Protein AF-K3X7Z3-F1 (afdb_monomer_lite)

Foldseek 3Di:
DDDDDDDDDDDPPDDDPVVLVVVVVVVVVVVVVVLVVLVVVLVDQPEADFFFDFCLCPPPDFKAQAPVSVVVSVVSSCVSHLFQKDWDDFDFLVNVLVVVVVVCVVDVPPPPDPDDRDDNVNGTFKIKIKGPLLVVVLVVVCVVCVVPDPDPVNVVSVQAIKMKMWGWDADPSGRNGIMIGIDIGHGHNDTRDPVSSVVCCVVVPDPPPPVLVVVVVVCVVVVDDPVRSVVVVVVVVVVD

Organism: Globisporangium ultimum (strain ATCC 200006 / CBS 805.95 / DAOM BR144) (NCBI:txid431595)

Secondary structure (DSSP, 8-state):
----------------HHHHHHHHHHHHHHHHHHHHHHHHHTTS---PBPTT-TTTTTT--SEES-HHHHHHHHHHHHHHTT--EEEEEEEEHHHHHHHHHHHHHH---TT---PPPPPGGG-EEEEEEEEHHHHHHHHHHHHHHTTT--STHHHHTTTTS-EEEEEEEE-SS-TT-EEEEEEEE---SS-BSHHHHHHHHHHH-----HHHHHHHHHHHHTT--HHHHHHHHHHHHTT-

Radius of gyration: 26.93 Å; chains: 1; bounding box: 103×45×64 Å

Structure (mmCIF, N/CA/C/O backbone):
data_AF-K3X7Z3-F1
#
_entry.id   AF-K3X7Z3-F1
#
loop_
_atom_site.group_PDB
_atom_site.id
_atom_site.type_symbol
_atom_site.label_atom_id
_atom_site.label_alt_id
_atom_site.label_comp_id
_atom_site.label_asym_id
_atom_site.label_entity_id
_atom_site.label_seq_id
_atom_site.pdbx_PDB_ins_code
_atom_site.Cartn_x
_atom_site.Cartn_y
_atom_site.Cartn_z
_atom_site.occupancy
_atom_site.B_iso_or_equiv
_atom_site.auth_seq_id
_atom_site.auth_comp_id
_atom_site.auth_asym_id
_atom_site.auth_atom_id
_atom_site.pdbx_PDB_model_num
ATOM 1 N N . MET A 1 1 ? -64.118 23.161 34.393 1.00 40.62 1 MET A N 1
ATOM 2 C CA . MET A 1 1 ? -63.868 21.838 33.786 1.00 40.62 1 MET A CA 1
ATOM 3 C C . MET A 1 1 ? -62.369 21.683 33.605 1.00 40.62 1 MET A C 1
ATOM 5 O O . MET A 1 1 ? -61.790 22.397 32.801 1.00 40.62 1 MET A O 1
ATOM 9 N N . ALA A 1 2 ? -61.743 20.846 34.430 1.00 40.59 2 ALA A N 1
ATOM 10 C CA . ALA A 1 2 ? -60.327 20.507 34.349 1.00 40.59 2 ALA A CA 1
ATOM 11 C C . ALA A 1 2 ? -60.199 19.168 33.614 1.00 40.59 2 ALA A C 1
ATOM 13 O O . ALA A 1 2 ? -60.864 18.208 34.001 1.00 40.59 2 ALA A O 1
ATOM 14 N N . VAL A 1 3 ? -59.365 19.104 32.576 1.00 42.03 3 VAL A N 1
ATOM 15 C CA . VAL A 1 3 ? -59.011 17.847 31.906 1.00 42.03 3 VAL A CA 1
ATOM 16 C C . VAL A 1 3 ? -57.540 17.566 32.177 1.00 42.03 3 VAL A C 1
ATOM 18 O O . VAL A 1 3 ? -56.658 18.361 31.860 1.00 42.03 3 VAL A O 1
ATOM 21 N N . GLN A 1 4 ? -57.313 16.435 32.835 1.00 40.31 4 GLN A N 1
ATOM 22 C CA . GLN A 1 4 ? -56.020 15.840 33.128 1.00 40.31 4 GLN A CA 1
ATOM 23 C C . GLN A 1 4 ? -55.544 14.949 31.966 1.00 40.31 4 GLN A C 1
ATOM 25 O O . GLN A 1 4 ? -56.342 14.210 31.404 1.00 40.31 4 GLN A O 1
ATOM 30 N N . ARG A 1 5 ? -54.210 14.945 31.781 1.00 41.88 5 ARG A N 1
ATOM 31 C CA . ARG A 1 5 ? -53.314 13.798 31.491 1.00 41.88 5 ARG A CA 1
ATOM 32 C C . ARG A 1 5 ? -53.409 13.077 30.130 1.00 41.88 5 ARG A C 1
ATOM 34 O O . ARG A 1 5 ? -54.406 12.449 29.818 1.00 41.88 5 ARG A O 1
ATOM 41 N N . ASN A 1 6 ? -52.272 12.946 29.434 1.00 38.12 6 ASN A N 1
ATOM 42 C CA . ASN A 1 6 ? -51.334 11.827 29.650 1.00 38.12 6 ASN A CA 1
ATOM 43 C C . ASN A 1 6 ? -50.064 11.973 28.792 1.00 38.12 6 ASN A C 1
ATOM 45 O O . ASN A 1 6 ? -50.140 12.172 27.584 1.00 38.12 6 ASN A O 1
ATOM 49 N N . GLY A 1 7 ? -48.901 11.844 29.435 1.00 38.62 7 GLY A N 1
ATOM 50 C CA . GLY A 1 7 ? -47.615 11.655 28.772 1.00 38.62 7 GLY A CA 1
ATOM 51 C C . GLY A 1 7 ? -47.401 10.180 28.435 1.00 38.62 7 GLY A C 1
ATOM 52 O O . GLY A 1 7 ? -47.601 9.319 29.289 1.00 38.62 7 GLY A O 1
ATOM 53 N N . GLY A 1 8 ? -46.998 9.903 27.197 1.00 31.62 8 GLY A N 1
ATOM 54 C CA . GLY A 1 8 ? -46.488 8.605 26.767 1.00 31.62 8 GLY A CA 1
ATOM 55 C C . GLY A 1 8 ? -44.964 8.641 26.742 1.00 31.62 8 GLY A C 1
ATOM 56 O O . GLY A 1 8 ? -44.376 9.297 25.889 1.00 31.62 8 GLY A O 1
ATOM 57 N N . SER A 1 9 ? -44.330 7.967 27.698 1.00 37.53 9 SER A N 1
ATOM 58 C CA . SER A 1 9 ? -42.905 7.651 27.663 1.00 37.53 9 SER A CA 1
ATOM 59 C C . SER A 1 9 ? -42.700 6.395 26.812 1.00 37.53 9 SER A C 1
ATOM 61 O O . SER A 1 9 ? -43.076 5.299 27.232 1.00 37.53 9 SER A O 1
ATOM 63 N N . GLU A 1 10 ? -42.108 6.539 25.630 1.00 40.00 10 GLU A N 1
ATOM 64 C CA . GLU A 1 10 ? -41.640 5.401 24.839 1.00 40.00 10 GLU A CA 1
ATOM 65 C C . GLU A 1 10 ? -40.412 4.779 25.515 1.00 40.00 10 GLU A C 1
ATOM 67 O O . GLU A 1 10 ? -39.369 5.411 25.695 1.00 40.00 10 GLU A O 1
ATOM 72 N N . GLY A 1 11 ? -40.564 3.528 25.948 1.00 35.53 11 GLY A N 1
ATOM 73 C CA . GLY A 1 11 ? -39.502 2.743 26.556 1.00 35.53 11 GLY A CA 1
ATOM 74 C C . GLY A 1 11 ? -38.481 2.302 25.512 1.00 35.53 11 GLY A C 1
ATOM 75 O O . GLY A 1 11 ? -38.745 1.405 24.713 1.00 35.53 11 GLY A O 1
ATOM 76 N N . HIS A 1 12 ? -37.280 2.874 25.560 1.00 39.50 12 HIS A N 1
ATOM 77 C CA . HIS A 1 12 ? -36.111 2.272 24.928 1.00 39.50 12 HIS A CA 1
ATOM 78 C C . HIS A 1 12 ? -35.767 0.960 25.647 1.00 39.50 12 HIS A C 1
ATOM 80 O O . HIS A 1 12 ? -35.204 0.957 26.742 1.00 39.50 12 HIS A O 1
ATOM 86 N N . ALA A 1 13 ? -36.118 -0.168 25.023 1.00 44.12 13 ALA A N 1
ATOM 87 C CA . ALA A 1 13 ? -35.731 -1.499 25.471 1.00 44.12 13 ALA A CA 1
ATOM 88 C C . ALA A 1 13 ? -34.200 -1.636 25.436 1.00 44.12 13 ALA A C 1
ATOM 90 O O . ALA A 1 13 ? -33.575 -1.779 24.382 1.00 44.12 13 ALA A O 1
ATOM 91 N N . ASN A 1 14 ? -33.587 -1.558 26.613 1.00 46.09 14 ASN A N 1
ATOM 92 C CA . ASN A 1 14 ? -32.151 -1.683 26.795 1.00 46.09 14 ASN A CA 1
ATOM 93 C C . ASN A 1 14 ? -31.786 -3.176 26.699 1.00 46.09 14 ASN A C 1
ATOM 95 O O . ASN A 1 14 ? -32.009 -3.932 27.644 1.00 46.09 14 ASN A O 1
ATOM 99 N N . LYS A 1 15 ? -31.283 -3.623 25.537 1.00 48.91 15 LYS A N 1
ATOM 100 C CA . LYS A 1 15 ? -30.830 -5.014 25.332 1.00 48.91 15 LYS A CA 1
ATOM 101 C C . LYS A 1 15 ? -29.839 -5.427 26.423 1.00 48.91 15 LYS A C 1
ATOM 103 O O . LYS A 1 15 ? -28.932 -4.655 26.758 1.00 48.91 15 LYS A O 1
ATOM 108 N N . SER A 1 16 ? -30.005 -6.644 26.941 1.00 53.12 16 SER A N 1
ATOM 109 C CA . SER A 1 16 ? -29.200 -7.158 28.046 1.00 53.12 16 SER A CA 1
ATOM 110 C C . SER A 1 16 ? -27.715 -7.259 27.663 1.00 53.12 16 SER A C 1
ATOM 112 O O . SER A 1 16 ? -27.349 -7.458 26.504 1.00 53.12 16 SER A O 1
ATOM 114 N N . SER A 1 17 ? -26.837 -7.116 28.658 1.00 51.91 17 SER A N 1
ATOM 115 C CA . SER A 1 17 ? -25.378 -7.262 28.510 1.00 51.91 17 SER A CA 1
ATOM 116 C C . SER A 1 17 ? -24.970 -8.624 27.919 1.00 51.91 17 SER A C 1
ATOM 118 O O . SER A 1 17 ? -23.979 -8.719 27.195 1.00 51.91 17 SER A O 1
ATOM 120 N N . ALA A 1 18 ? -25.763 -9.670 28.176 1.00 50.50 18 ALA A N 1
ATOM 121 C CA . ALA A 1 18 ? -25.531 -11.014 27.659 1.00 50.50 18 ALA A CA 1
ATOM 122 C C . ALA A 1 18 ? -25.831 -11.122 26.154 1.00 50.50 18 ALA A C 1
ATOM 124 O O . ALA A 1 18 ? -25.044 -11.727 25.427 1.00 50.50 18 ALA A O 1
ATOM 125 N N . ASP A 1 19 ? -26.899 -10.473 25.677 1.00 49.69 19 ASP A N 1
ATOM 126 C CA . ASP A 1 19 ? -27.269 -10.474 24.254 1.00 49.69 19 ASP A CA 1
ATOM 127 C C . ASP A 1 19 ? -26.241 -9.707 23.413 1.00 49.69 19 ASP A C 1
ATOM 129 O O . ASP A 1 19 ? -25.797 -10.189 22.377 1.00 49.69 19 ASP A O 1
ATOM 133 N N . LYS A 1 20 ? -25.741 -8.569 23.919 1.00 50.50 20 LYS A N 1
ATOM 134 C CA . LYS A 1 20 ? -24.674 -7.804 23.245 1.00 50.50 20 LYS A CA 1
ATOM 135 C C . LYS A 1 20 ? -23.357 -8.581 23.133 1.00 50.50 20 LYS A C 1
ATOM 13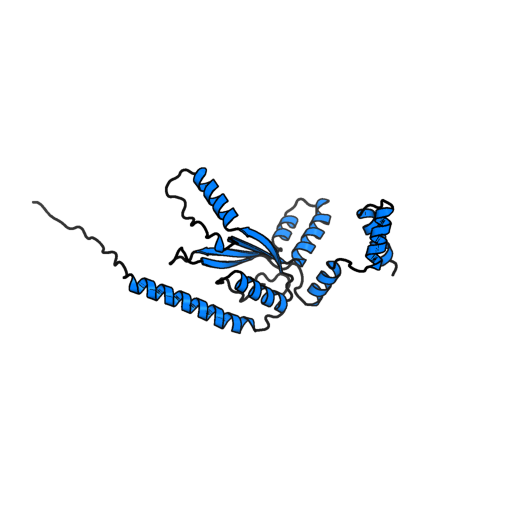7 O O . LYS A 1 20 ? -22.648 -8.436 22.141 1.00 50.50 20 LYS A O 1
ATOM 142 N N . LYS A 1 21 ? -23.014 -9.396 24.139 1.00 50.78 21 LYS A N 1
ATOM 143 C CA . LYS A 1 21 ? -21.811 -10.247 24.106 1.00 50.78 21 LYS A CA 1
ATOM 144 C C . LYS A 1 21 ? -21.951 -11.418 23.135 1.00 50.78 21 LYS A C 1
ATOM 146 O O . LYS A 1 21 ? -20.957 -11.789 22.518 1.00 50.78 21 LYS A O 1
ATOM 151 N N . ARG A 1 22 ? -23.157 -11.976 22.991 1.00 52.06 22 ARG A N 1
ATOM 152 C CA . ARG A 1 22 ? -23.463 -13.017 22.000 1.00 52.06 22 ARG A CA 1
ATOM 153 C C . ARG A 1 22 ? -23.371 -12.475 20.576 1.00 52.06 22 ARG A C 1
ATOM 155 O O . ARG A 1 22 ? -22.591 -13.017 19.802 1.00 52.06 22 ARG A O 1
ATOM 162 N N . ASP A 1 23 ? -24.027 -11.349 20.300 1.00 50.09 23 ASP A N 1
ATOM 163 C CA . ASP A 1 23 ? -24.026 -10.707 18.976 1.00 50.09 23 ASP A CA 1
ATOM 164 C C . ASP A 1 23 ? -22.602 -10.332 18.511 1.00 50.09 23 ASP A C 1
ATOM 166 O O . ASP A 1 23 ? -22.265 -10.480 17.340 1.00 50.09 23 ASP A O 1
ATOM 170 N N . ALA A 1 24 ? -21.741 -9.865 19.428 1.00 49.88 24 ALA A N 1
ATOM 171 C CA . ALA A 1 24 ? -20.354 -9.488 19.127 1.00 49.88 24 ALA A CA 1
ATOM 172 C C . ALA A 1 24 ? -19.401 -10.690 18.962 1.00 49.88 24 ALA A C 1
ATOM 174 O O . ALA A 1 24 ? -18.391 -10.602 18.260 1.00 49.88 24 ALA A O 1
ATOM 175 N N . ALA A 1 25 ? -19.679 -11.804 19.644 1.00 52.00 25 ALA A N 1
ATOM 176 C CA . ALA A 1 25 ? -18.925 -13.044 19.474 1.00 52.00 25 ALA A CA 1
ATOM 177 C C . ALA A 1 25 ? -19.298 -13.738 18.155 1.00 52.00 25 ALA A C 1
ATOM 179 O O . ALA A 1 25 ? -18.429 -14.299 17.490 1.00 52.00 25 ALA A O 1
ATOM 180 N N . GLU A 1 26 ? -20.568 -13.648 17.763 1.00 54.81 26 GLU A N 1
ATOM 181 C CA . GLU A 1 26 ? -21.095 -14.199 16.517 1.00 54.81 26 GLU A CA 1
ATOM 182 C C . GLU A 1 26 ? -20.548 -13.448 15.294 1.00 54.81 26 GLU A C 1
ATOM 184 O O . GLU A 1 26 ? -20.044 -14.091 14.380 1.00 54.81 26 GLU A O 1
ATOM 189 N N . THR A 1 27 ? -20.470 -12.110 15.317 1.00 57.91 27 THR A N 1
ATOM 190 C CA . THR A 1 27 ? -19.827 -11.331 14.234 1.00 57.91 27 THR A CA 1
ATOM 191 C C . THR A 1 27 ? -18.324 -11.569 14.109 1.00 57.91 27 THR A C 1
ATOM 193 O O . THR A 1 27 ? -17.808 -11.620 12.993 1.00 57.91 27 THR A O 1
ATOM 196 N N . ALA A 1 28 ? -17.605 -11.743 15.220 1.00 53.06 28 ALA A N 1
ATOM 197 C CA . ALA A 1 28 ? -16.176 -12.060 15.179 1.00 53.06 28 ALA A CA 1
ATOM 198 C C . ALA A 1 28 ? -15.914 -13.482 14.648 1.00 53.06 28 ALA A C 1
ATOM 200 O O . ALA A 1 28 ? -14.955 -13.702 13.905 1.00 53.06 28 ALA A O 1
ATOM 201 N N . ALA A 1 29 ? -16.773 -14.445 15.000 1.00 56.28 29 ALA A N 1
ATOM 202 C CA . ALA A 1 29 ? -16.716 -15.807 14.475 1.00 56.28 29 ALA A CA 1
ATOM 203 C C . ALA A 1 29 ? -17.087 -15.858 12.984 1.00 56.28 29 ALA A C 1
ATOM 205 O O . ALA A 1 29 ? -16.400 -16.532 12.219 1.00 56.28 29 ALA A O 1
ATOM 206 N N . GLU A 1 30 ? -18.100 -15.096 12.563 1.00 59.06 30 GLU A N 1
ATOM 207 C CA . GLU A 1 30 ? -18.472 -14.895 11.158 1.00 59.06 30 GLU A CA 1
ATOM 208 C C . GLU A 1 30 ? -17.279 -14.347 10.366 1.00 59.06 30 GLU A C 1
ATOM 210 O O . GLU A 1 30 ? -16.912 -14.896 9.337 1.00 59.06 30 GLU A O 1
ATOM 215 N N . GLN A 1 31 ? -16.594 -13.321 10.878 1.00 57.16 31 GLN A N 1
ATOM 216 C CA . GLN A 1 31 ? -15.450 -12.703 10.201 1.00 57.16 31 GLN A CA 1
ATOM 217 C C . GLN A 1 31 ? -14.215 -13.599 10.160 1.00 57.16 31 GLN A C 1
ATOM 219 O O . GLN A 1 31 ? -13.514 -13.616 9.150 1.00 57.16 31 GLN A O 1
ATOM 224 N N . LYS A 1 32 ? -13.959 -14.382 11.214 1.00 55.38 32 LYS A N 1
ATOM 225 C CA . LYS A 1 32 ? -12.910 -15.406 11.189 1.00 55.38 32 LYS A CA 1
ATOM 226 C C . LYS A 1 32 ? -13.226 -16.481 10.147 1.00 55.38 32 LYS A C 1
ATOM 228 O O . LYS A 1 32 ? -12.349 -16.847 9.374 1.00 55.38 32 LYS A O 1
ATOM 233 N N . ARG A 1 33 ? -14.481 -16.929 10.079 1.00 64.06 33 ARG A N 1
ATOM 234 C CA . ARG A 1 33 ? -14.944 -17.922 9.105 1.00 64.06 33 ARG A CA 1
ATOM 235 C C . ARG A 1 33 ? -14.900 -17.389 7.672 1.00 64.06 33 ARG A C 1
ATOM 237 O O . ARG A 1 33 ? -14.484 -18.115 6.778 1.00 64.06 33 ARG A O 1
ATOM 244 N N . VAL A 1 34 ? -15.258 -16.120 7.465 1.00 57.66 34 VAL A N 1
ATOM 245 C CA . VAL A 1 34 ? -15.090 -15.413 6.187 1.00 57.66 34 VAL A CA 1
ATOM 246 C C . VAL A 1 34 ? -13.609 -15.320 5.837 1.00 57.66 34 VAL A C 1
ATOM 248 O O . VAL A 1 34 ? -13.262 -15.611 4.705 1.00 57.66 34 VAL A O 1
ATOM 251 N N . SER A 1 35 ? -12.730 -15.005 6.795 1.00 52.41 35 SER A N 1
ATOM 252 C CA . SER A 1 35 ? -11.278 -14.962 6.578 1.00 52.41 35 SER A CA 1
ATOM 253 C C . SER A 1 35 ? -10.667 -16.337 6.270 1.00 52.41 35 SER A C 1
ATOM 255 O O . SER A 1 35 ? -9.690 -16.395 5.530 1.00 52.41 35 SER A O 1
ATOM 257 N N . GLU A 1 36 ? -11.197 -17.430 6.825 1.00 57.06 36 GLU A N 1
ATOM 258 C CA . GLU A 1 36 ? -10.736 -18.803 6.554 1.00 57.06 36 GLU A CA 1
ATOM 259 C C . GLU A 1 36 ? -11.224 -19.310 5.189 1.00 57.06 36 GLU A C 1
ATOM 261 O O . GLU A 1 36 ? -10.402 -19.746 4.386 1.00 57.06 36 GLU A O 1
ATOM 266 N N . LEU A 1 37 ? -12.518 -19.156 4.874 1.00 59.06 37 LEU A N 1
ATOM 267 C CA . LEU A 1 37 ? -13.063 -19.417 3.529 1.00 59.06 37 LEU A CA 1
ATOM 268 C C . LEU A 1 37 ? -12.367 -18.556 2.461 1.00 59.06 37 LEU A C 1
ATOM 270 O O . LEU A 1 37 ? -12.189 -18.975 1.321 1.00 59.06 37 LEU A O 1
ATOM 274 N N . TYR A 1 38 ? -11.919 -17.365 2.851 1.00 57.22 38 TYR A N 1
ATOM 275 C CA . TYR A 1 38 ? -11.181 -16.436 2.010 1.00 57.22 38 TYR A CA 1
ATOM 276 C C . TYR A 1 38 ? -9.757 -16.906 1.679 1.00 57.22 38 TYR A C 1
ATOM 278 O O . TYR A 1 38 ? -9.345 -16.793 0.529 1.00 57.22 38 TYR A O 1
ATOM 286 N N . MET A 1 39 ? -9.011 -17.478 2.632 1.00 56.31 39 MET A N 1
ATOM 287 C CA . MET A 1 39 ? -7.700 -18.078 2.328 1.00 56.31 39 MET A CA 1
ATOM 288 C C . MET A 1 39 ? -7.835 -19.261 1.357 1.00 56.31 39 MET A C 1
ATOM 290 O O . MET A 1 39 ? -6.940 -19.511 0.553 1.00 56.31 39 MET A O 1
ATOM 294 N N . GLU A 1 40 ? -8.970 -19.961 1.401 1.00 60.81 40 GLU A N 1
ATOM 295 C CA . GLU A 1 40 ? -9.294 -21.058 0.490 1.00 60.81 40 GLU A CA 1
ATOM 296 C C . GLU A 1 40 ? -9.652 -20.547 -0.921 1.00 60.81 40 GLU A C 1
ATOM 298 O O . GLU A 1 40 ? -9.193 -21.104 -1.916 1.00 60.81 40 GLU A O 1
ATOM 303 N N . GLU A 1 41 ? -10.387 -19.437 -1.041 1.00 54.41 41 GLU A N 1
ATOM 304 C CA . GLU A 1 41 ? -10.716 -18.812 -2.332 1.00 54.41 41 GLU A CA 1
ATOM 305 C C . GLU A 1 41 ? -9.525 -18.072 -2.973 1.00 54.41 41 GLU A C 1
ATOM 307 O O . GLU A 1 41 ? -9.400 -18.065 -4.196 1.00 54.41 41 GLU A O 1
ATOM 312 N N . MET A 1 42 ? -8.600 -17.544 -2.163 1.00 50.34 42 MET A N 1
ATOM 313 C CA . MET A 1 42 ? -7.326 -16.941 -2.596 1.00 50.34 42 MET A CA 1
ATOM 314 C C . MET A 1 42 ? -6.316 -17.938 -3.166 1.00 50.34 42 MET A C 1
ATOM 316 O O . MET A 1 42 ? -5.346 -17.524 -3.793 1.00 50.34 42 MET A O 1
ATOM 320 N N . SER A 1 43 ? -6.539 -19.242 -2.978 1.00 55.09 43 SER A N 1
ATOM 321 C CA . SER A 1 43 ? -5.741 -20.285 -3.634 1.00 55.09 43 SER A CA 1
ATOM 322 C C . SER A 1 43 ? -6.055 -20.438 -5.129 1.00 55.09 43 SER A C 1
ATOM 324 O O . SER A 1 43 ? -5.388 -21.204 -5.827 1.00 55.09 43 SER A O 1
ATOM 326 N N . ARG A 1 44 ? -7.078 -19.733 -5.632 1.00 60.16 44 ARG A N 1
ATOM 327 C CA . ARG A 1 44 ? -7.441 -19.735 -7.048 1.00 60.16 44 ARG A CA 1
ATOM 328 C C . ARG A 1 44 ? -6.518 -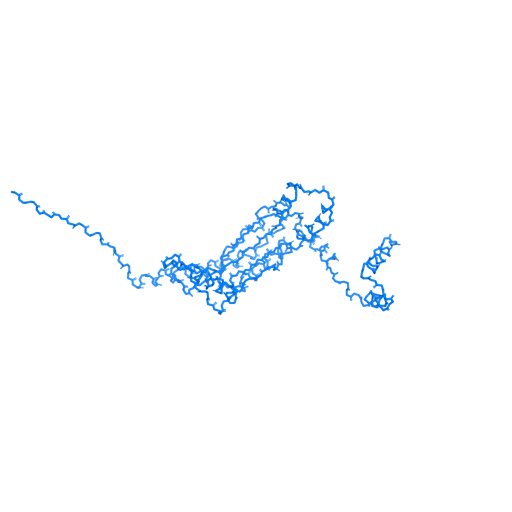18.818 -7.841 1.00 60.16 44 ARG A C 1
ATOM 330 O O . ARG A 1 44 ? -6.184 -17.723 -7.408 1.00 60.16 44 ARG A O 1
ATOM 337 N N . ASP A 1 45 ? -6.162 -19.271 -9.034 1.00 61.16 45 ASP A N 1
ATOM 338 C CA . ASP A 1 45 ? -5.475 -18.447 -10.019 1.00 61.16 45 ASP A CA 1
ATOM 339 C C . ASP A 1 45 ? -6.423 -17.341 -10.514 1.00 61.16 45 ASP A C 1
ATOM 341 O O . ASP A 1 45 ? -7.493 -17.624 -11.064 1.00 61.16 45 ASP A O 1
ATOM 345 N N . PHE A 1 46 ? -6.059 -16.083 -10.257 1.00 63.59 46 PHE A N 1
ATOM 346 C CA . PHE A 1 46 ? -6.837 -14.909 -10.658 1.00 63.59 46 PHE A CA 1
ATOM 347 C C . PHE A 1 46 ? -6.518 -14.451 -12.087 1.00 63.59 46 PHE A C 1
ATOM 349 O O . PHE A 1 46 ? -7.288 -13.670 -1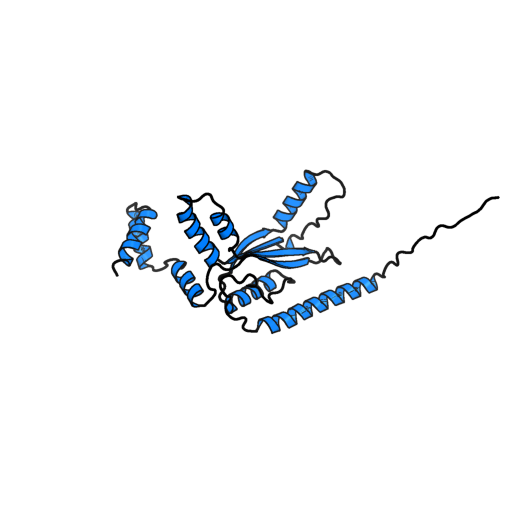2.650 1.00 63.59 46 PHE A O 1
ATOM 356 N N . GLY A 1 47 ? -5.434 -14.960 -12.681 1.00 62.50 47 GLY A N 1
ATOM 357 C CA . GLY A 1 47 ? -4.948 -14.541 -13.988 1.00 62.50 47 GLY A CA 1
ATOM 358 C C . GLY A 1 47 ? -4.410 -13.099 -14.024 1.00 62.50 47 GLY A C 1
ATOM 359 O O . GLY A 1 47 ? -4.520 -12.345 -13.053 1.00 62.50 47 GLY A O 1
ATOM 360 N N . PRO A 1 48 ? -3.798 -12.698 -15.150 1.00 71.81 48 PRO A N 1
ATOM 361 C CA . PRO A 1 48 ? -3.238 -11.361 -15.324 1.00 71.81 48 PRO A CA 1
ATOM 362 C C . PRO A 1 48 ? -4.329 -10.284 -15.357 1.00 71.81 48 PRO A C 1
ATOM 364 O O . PRO A 1 48 ? -5.435 -10.506 -15.852 1.00 71.81 48 PRO A O 1
ATOM 367 N N . VAL A 1 49 ? -3.995 -9.088 -14.866 1.00 76.00 49 VAL A N 1
ATOM 368 C CA . VAL A 1 49 ? -4.875 -7.915 -14.969 1.00 76.00 49 VAL A CA 1
ATOM 369 C C . VAL A 1 49 ? -4.643 -7.188 -16.294 1.00 76.00 49 VAL A C 1
ATOM 371 O O . VAL A 1 49 ? -3.511 -6.878 -16.672 1.00 76.00 49 VAL A O 1
ATOM 374 N N . GLU A 1 50 ? -5.736 -6.859 -16.978 1.00 74.19 50 GLU A N 1
ATOM 375 C CA . GLU A 1 50 ? -5.696 -6.116 -18.237 1.00 74.19 50 GLU A CA 1
ATOM 376 C C . GLU A 1 50 ? -5.359 -4.629 -18.031 1.00 74.19 50 GLU A C 1
ATOM 378 O O . GLU A 1 50 ? -5.672 -4.009 -17.009 1.00 74.19 50 GLU A O 1
ATOM 383 N N . GLU A 1 51 ? -4.721 -4.024 -19.034 1.00 70.31 51 GLU A N 1
ATOM 384 C CA . GLU A 1 51 ? -4.436 -2.587 -19.027 1.00 70.31 51 GLU A CA 1
ATOM 385 C C . GLU A 1 51 ? -5.744 -1.776 -19.027 1.00 70.31 51 GLU A C 1
ATOM 387 O O . GLU A 1 51 ? -6.670 -2.061 -19.785 1.00 70.31 51 GLU A O 1
ATOM 392 N N . GLY A 1 52 ? -5.821 -0.741 -18.185 1.00 67.44 52 GLY A N 1
ATOM 393 C CA . GLY A 1 52 ? -7.027 0.077 -18.048 1.00 67.44 52 GLY A CA 1
ATOM 394 C C . GLY A 1 52 ? -8.149 -0.555 -17.214 1.00 67.44 52 GLY A C 1
ATOM 395 O O . GLY A 1 52 ? -9.206 0.062 -17.091 1.00 67.44 52 GLY A O 1
ATOM 396 N N . ASP A 1 53 ? -7.944 -1.734 -16.614 1.00 74.69 53 ASP A N 1
ATOM 397 C CA . ASP A 1 53 ? -8.950 -2.349 -15.746 1.00 74.69 53 ASP A CA 1
ATOM 398 C C . ASP A 1 53 ? -9.089 -1.588 -14.412 1.00 74.69 53 ASP A C 1
ATOM 400 O O . ASP A 1 53 ? -8.212 -1.610 -13.543 1.00 74.69 53 ASP A O 1
ATOM 404 N N . GLU A 1 54 ? -10.227 -0.914 -14.237 1.00 69.75 54 GLU A N 1
ATOM 405 C CA . GLU A 1 54 ? -10.613 -0.249 -12.985 1.00 69.75 54 GLU A CA 1
ATOM 406 C C . GLU A 1 54 ? -10.949 -1.254 -11.865 1.00 69.75 54 GLU A C 1
ATOM 408 O O . GLU A 1 54 ? -10.976 -0.897 -10.685 1.00 69.75 54 GLU A O 1
ATOM 413 N N . SER A 1 55 ? -11.169 -2.525 -12.217 1.00 77.25 55 SER A N 1
ATOM 414 C CA . SER A 1 55 ? -11.432 -3.644 -11.308 1.00 77.25 55 SER A CA 1
ATOM 415 C C . SER A 1 55 ? -10.195 -4.517 -11.055 1.00 77.25 55 SER A C 1
ATOM 417 O O . SER A 1 55 ? -10.341 -5.685 -10.708 1.00 77.25 55 SER A O 1
ATOM 419 N N . PHE A 1 56 ? -8.982 -3.959 -11.118 1.00 82.62 56 PHE A N 1
ATOM 420 C CA . PHE A 1 56 ? -7.711 -4.682 -10.914 1.00 82.62 56 PHE A CA 1
ATOM 421 C C . PHE A 1 56 ? -7.542 -5.411 -9.560 1.00 82.62 56 PHE A C 1
ATOM 423 O O . PHE A 1 56 ? -6.578 -6.152 -9.382 1.00 82.62 56 PHE A O 1
ATOM 430 N N . MET A 1 57 ? -8.434 -5.159 -8.595 1.00 86.44 57 MET A N 1
ATOM 431 C CA . MET A 1 57 ? -8.515 -5.826 -7.283 1.00 86.44 57 MET A CA 1
ATOM 432 C C . MET A 1 57 ? -9.784 -6.683 -7.166 1.00 86.44 57 MET A C 1
ATOM 434 O O . MET A 1 57 ? -10.360 -6.818 -6.082 1.00 86.44 57 MET A O 1
ATOM 438 N N . ARG A 1 58 ? -10.313 -7.200 -8.281 1.00 80.31 58 ARG A N 1
ATOM 439 C CA . ARG A 1 58 ? -11.558 -7.973 -8.277 1.00 80.31 58 ARG A CA 1
ATOM 440 C C . ARG A 1 58 ? -11.439 -9.143 -7.304 1.00 80.31 58 ARG A C 1
ATOM 442 O O . ARG A 1 58 ? -10.470 -9.893 -7.345 1.00 80.31 58 ARG A O 1
ATOM 449 N N . ASN A 1 59 ? -12.453 -9.287 -6.453 1.00 81.31 59 ASN A N 1
ATOM 450 C CA . ASN A 1 59 ? -12.541 -10.310 -5.406 1.00 81.31 59 ASN A CA 1
ATOM 451 C C . ASN A 1 59 ? -11.473 -10.209 -4.298 1.00 81.31 59 ASN A C 1
ATOM 453 O O . ASN A 1 59 ? -11.432 -11.075 -3.428 1.00 81.31 59 ASN A O 1
ATOM 457 N N . PHE A 1 60 ? -10.657 -9.149 -4.268 1.00 86.69 60 PHE A N 1
ATOM 458 C CA . PHE A 1 60 ? -9.790 -8.878 -3.126 1.00 86.69 60 PHE A CA 1
ATOM 459 C C . PHE A 1 60 ? -10.625 -8.343 -1.946 1.00 86.69 60 PHE A C 1
ATOM 461 O O . PHE A 1 60 ? -11.513 -7.509 -2.156 1.00 86.69 60 PHE A O 1
ATOM 468 N N . PRO A 1 61 ? -10.382 -8.757 -0.692 1.00 86.19 61 PRO A N 1
ATOM 469 C CA . PRO A 1 61 ? -11.168 -8.298 0.436 1.00 86.19 61 PRO A CA 1
ATOM 470 C C . PRO A 1 61 ? -10.908 -6.858 0.779 1.00 86.19 61 PRO A C 1
ATOM 472 O O . PRO A 1 61 ? -9.821 -6.302 0.624 1.00 86.19 61 PRO A O 1
ATOM 475 N N . THR A 1 62 ? -11.921 -6.304 1.414 1.00 89.88 62 THR A N 1
ATOM 476 C CA . THR A 1 62 ? -11.899 -4.951 1.937 1.00 89.88 62 THR A CA 1
ATOM 477 C C . THR A 1 62 ? -11.664 -4.913 3.445 1.00 89.88 62 THR A C 1
ATOM 479 O O . THR A 1 62 ? -11.627 -3.822 4.001 1.00 89.88 62 THR A O 1
ATOM 482 N N . ALA A 1 63 ? -11.503 -6.053 4.132 1.00 88.62 63 ALA A N 1
ATOM 483 C CA . ALA A 1 63 ? -11.354 -6.098 5.588 1.00 88.62 63 ALA A CA 1
ATOM 484 C C . ALA A 1 63 ? -10.391 -7.199 6.062 1.00 88.62 63 ALA A C 1
ATOM 486 O O . ALA A 1 63 ? -10.492 -8.344 5.630 1.00 88.62 63 ALA A O 1
ATOM 487 N N . PHE A 1 64 ? -9.492 -6.855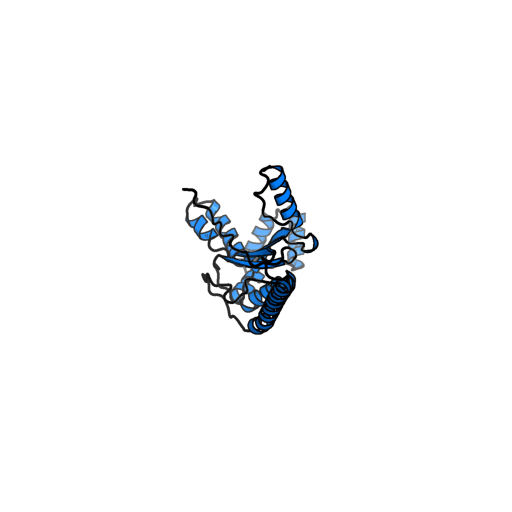 6.989 1.00 89.69 64 PHE A N 1
ATOM 488 C CA . PHE A 1 64 ? -8.492 -7.761 7.562 1.00 89.69 64 PHE A CA 1
ATOM 489 C C . PHE A 1 64 ? -8.354 -7.575 9.075 1.00 89.69 64 PHE A C 1
ATOM 491 O O . PHE A 1 64 ? -8.513 -6.472 9.599 1.00 89.69 64 PHE A O 1
ATOM 498 N N . VAL A 1 65 ? -8.013 -8.656 9.779 1.00 87.06 65 VAL A N 1
ATOM 499 C CA . VAL A 1 65 ? -7.831 -8.654 11.243 1.00 87.06 65 VAL A CA 1
ATOM 500 C C . VAL A 1 65 ? -6.450 -8.167 11.684 1.00 87.06 65 VAL A C 1
ATOM 502 O O . VAL A 1 65 ? -6.293 -7.726 12.818 1.00 87.06 65 VAL A O 1
ATOM 505 N N . SER A 1 66 ? -5.443 -8.241 10.809 1.00 89.69 66 SER A N 1
ATOM 506 C CA . SER A 1 66 ? -4.072 -7.832 11.114 1.00 89.69 66 SER A CA 1
ATOM 507 C C . SER A 1 66 ? -3.342 -7.322 9.871 1.00 89.69 66 SER A C 1
ATOM 509 O O . SER A 1 66 ? -3.700 -7.638 8.732 1.00 89.69 66 SER A O 1
ATOM 511 N N . TRP A 1 67 ? -2.302 -6.514 10.097 1.00 92.50 67 TRP A N 1
ATOM 512 C CA . TRP A 1 67 ? -1.462 -5.986 9.022 1.00 92.50 67 TRP A CA 1
ATOM 513 C C . TRP A 1 67 ? -0.692 -7.092 8.303 1.00 92.50 67 TRP A C 1
ATOM 515 O O . TRP A 1 67 ? -0.479 -6.984 7.102 1.00 92.50 67 TRP A O 1
ATOM 525 N N . GLU A 1 68 ? -0.305 -8.141 9.025 1.00 92.81 68 GLU A N 1
ATOM 526 C CA . GLU A 1 68 ? 0.412 -9.295 8.484 1.00 92.81 68 GLU A CA 1
ATOM 527 C C . GLU A 1 68 ? -0.474 -10.108 7.535 1.00 92.81 68 GLU A C 1
ATOM 529 O O . GLU A 1 68 ? -0.057 -10.416 6.420 1.00 92.81 68 GLU A O 1
ATOM 534 N N . THR A 1 69 ? -1.729 -10.373 7.919 1.00 89.00 69 THR A N 1
ATOM 535 C CA . THR A 1 69 ? -2.685 -11.086 7.058 1.00 89.00 69 THR A CA 1
ATOM 536 C C . THR A 1 69 ? -2.970 -10.298 5.781 1.00 89.00 69 THR A C 1
ATOM 538 O O . THR A 1 69 ? -2.987 -10.879 4.699 1.00 89.00 69 THR A O 1
ATOM 541 N N . LEU A 1 70 ? -3.133 -8.973 5.883 1.00 93.31 70 LEU A N 1
ATOM 542 C CA . LEU A 1 70 ? -3.269 -8.108 4.709 1.00 93.31 70 LEU A CA 1
ATOM 543 C C . LEU A 1 70 ? -2.024 -8.160 3.817 1.00 93.31 70 LEU A C 1
ATOM 545 O O . LEU A 1 70 ? -2.150 -8.319 2.609 1.00 93.31 70 LEU A O 1
ATOM 549 N N . GLU A 1 71 ? -0.830 -7.985 4.385 1.00 93.69 71 GLU A N 1
ATOM 550 C CA . GLU A 1 71 ? 0.405 -7.935 3.595 1.00 93.69 71 GLU A CA 1
ATOM 551 C C . GLU A 1 71 ? 0.689 -9.276 2.904 1.00 93.69 71 GLU A C 1
ATOM 553 O O . GLU A 1 71 ? 1.056 -9.269 1.732 1.00 93.69 71 GLU A O 1
ATOM 558 N N . SER A 1 72 ? 0.427 -10.404 3.571 1.00 91.31 72 SER A N 1
ATOM 559 C CA . SER A 1 72 ? 0.547 -11.739 2.974 1.00 91.31 72 SER A CA 1
ATOM 560 C C . SER A 1 72 ? -0.472 -11.966 1.852 1.00 91.31 72 SER A C 1
ATOM 562 O O . SER A 1 72 ? -0.098 -12.398 0.762 1.00 91.31 72 SER A O 1
ATOM 564 N N . ALA A 1 73 ? -1.743 -11.618 2.077 1.00 90.31 73 ALA A N 1
ATOM 565 C CA . ALA A 1 73 ? -2.783 -11.753 1.060 1.00 90.31 73 ALA A CA 1
ATOM 566 C C . ALA A 1 73 ? -2.523 -10.849 -0.151 1.00 90.31 73 ALA A C 1
ATOM 568 O O . ALA A 1 73 ? -2.687 -11.275 -1.291 1.00 90.31 73 ALA A O 1
ATOM 569 N N . LEU A 1 74 ? -2.091 -9.607 0.090 1.00 92.50 74 LEU A N 1
ATOM 570 C CA . LEU A 1 74 ? -1.743 -8.673 -0.973 1.00 92.50 74 LEU A CA 1
ATOM 571 C C . LEU A 1 74 ? -0.543 -9.180 -1.770 1.00 92.50 74 LEU A C 1
ATOM 573 O O . LEU A 1 74 ? -0.578 -9.106 -2.991 1.00 92.50 74 LEU A O 1
ATOM 577 N N . GLN A 1 75 ? 0.481 -9.724 -1.108 1.00 91.56 75 GLN A N 1
ATOM 578 C CA . GLN A 1 75 ? 1.634 -10.307 -1.787 1.00 91.56 75 GLN A CA 1
ATOM 579 C C . GLN A 1 75 ? 1.208 -11.440 -2.733 1.00 91.56 75 GLN A C 1
ATOM 581 O O . GLN A 1 75 ? 1.488 -11.358 -3.928 1.00 91.56 75 GLN A O 1
ATOM 586 N N . GLN A 1 76 ? 0.460 -12.426 -2.232 1.00 89.69 76 GLN A N 1
ATOM 587 C CA . GLN A 1 76 ? -0.037 -13.545 -3.043 1.00 89.69 76 GLN A CA 1
ATOM 588 C C . GLN A 1 76 ? -0.888 -13.060 -4.223 1.00 89.69 76 GLN A C 1
ATOM 590 O O . GLN A 1 76 ? -0.681 -13.481 -5.361 1.00 89.69 76 GLN A O 1
ATOM 595 N N . TYR A 1 77 ? -1.798 -12.113 -3.972 1.00 90.12 77 TYR A N 1
ATOM 596 C CA . TYR A 1 77 ? -2.624 -11.519 -5.020 1.00 90.12 77 TYR A CA 1
ATOM 597 C C . TYR A 1 77 ? -1.764 -10.882 -6.112 1.00 90.12 77 TYR A C 1
ATOM 599 O O . TYR A 1 77 ? -1.948 -11.148 -7.296 1.00 90.12 77 TYR A O 1
ATOM 607 N N . THR A 1 78 ? -0.782 -10.073 -5.719 1.00 90.31 78 THR A N 1
ATOM 608 C CA . THR A 1 78 ? 0.070 -9.338 -6.657 1.00 90.31 78 THR A CA 1
ATOM 609 C C . THR A 1 78 ? 0.986 -10.244 -7.467 1.00 90.31 78 THR A C 1
ATOM 611 O O . THR A 1 78 ? 1.219 -9.965 -8.640 1.00 90.31 78 THR A O 1
ATOM 614 N N . GLU A 1 79 ? 1.451 -11.344 -6.873 1.00 88.25 79 GLU A N 1
ATOM 615 C CA . GLU A 1 79 ? 2.237 -12.370 -7.560 1.00 88.25 79 GLU A CA 1
ATOM 616 C C . GLU A 1 79 ? 1.372 -13.118 -8.585 1.00 88.25 79 GLU A C 1
ATOM 618 O O . GLU A 1 79 ? 1.752 -13.193 -9.750 1.00 88.25 79 GLU A O 1
ATOM 623 N N . SER A 1 80 ? 0.172 -13.568 -8.200 1.00 86.38 80 SER A N 1
ATOM 624 C CA . SER A 1 80 ? -0.745 -14.281 -9.111 1.00 86.38 80 SER A CA 1
ATOM 625 C C . SER A 1 80 ? -1.258 -13.425 -10.276 1.00 86.38 80 SER A C 1
ATOM 627 O O . SER A 1 80 ? -1.514 -13.934 -11.360 1.00 86.38 80 SER A O 1
ATOM 629 N N . THR A 1 81 ? -1.371 -12.111 -10.075 1.00 87.94 81 THR A N 1
ATOM 630 C CA . THR A 1 81 ? -1.911 -11.172 -11.073 1.00 87.94 81 THR A CA 1
ATOM 631 C C . THR A 1 81 ? -0.831 -10.396 -11.833 1.00 87.94 81 THR A C 1
ATOM 633 O O . THR A 1 81 ? -1.149 -9.469 -12.580 1.00 87.94 81 THR A O 1
ATOM 636 N N . CYS A 1 82 ? 0.449 -10.742 -11.642 1.00 88.38 82 CYS A N 1
ATOM 637 C CA . CYS A 1 82 ? 1.599 -10.074 -12.267 1.00 88.38 82 CYS A CA 1
ATOM 638 C C . CYS A 1 82 ? 1.646 -8.548 -12.027 1.00 88.38 82 CYS A C 1
ATOM 640 O O . CYS A 1 82 ? 2.090 -7.768 -12.874 1.00 88.38 82 CYS A O 1
ATOM 642 N N . GLN A 1 83 ? 1.194 -8.091 -10.857 1.00 90.25 83 GLN A N 1
ATOM 643 C CA . GLN A 1 83 ? 1.165 -6.674 -10.496 1.00 90.25 83 GLN A CA 1
ATOM 644 C C . GLN A 1 83 ? 2.360 -6.309 -9.605 1.00 90.25 83 GLN A C 1
ATOM 646 O O . GLN A 1 83 ? 2.497 -6.807 -8.495 1.00 90.25 83 GLN A O 1
ATOM 651 N N . VAL A 1 84 ? 3.204 -5.349 -10.004 1.00 90.81 84 VAL A N 1
ATOM 652 C CA . VAL A 1 84 ? 4.363 -4.926 -9.179 1.00 90.81 84 VAL A CA 1
ATOM 653 C C . VAL A 1 84 ? 3.969 -3.856 -8.153 1.00 90.81 84 VAL A C 1
ATOM 655 O O . VAL A 1 84 ? 4.429 -2.705 -8.185 1.00 90.81 84 VAL A O 1
ATOM 658 N N . ILE A 1 85 ? 3.087 -4.218 -7.226 1.00 91.88 85 ILE A N 1
ATOM 659 C CA . ILE A 1 85 ? 2.582 -3.322 -6.183 1.00 91.88 85 ILE A CA 1
ATOM 660 C C . ILE A 1 85 ? 3.582 -3.250 -5.025 1.00 91.88 85 ILE A C 1
ATOM 662 O O . ILE A 1 85 ? 3.990 -4.256 -4.452 1.00 91.88 85 ILE A O 1
ATOM 666 N N . ARG A 1 86 ? 3.987 -2.033 -4.648 1.00 91.38 86 ARG A N 1
ATOM 667 C CA . ARG A 1 86 ? 4.918 -1.800 -3.535 1.00 91.38 86 ARG A CA 1
ATOM 668 C C . ARG A 1 86 ? 4.385 -0.762 -2.563 1.00 91.38 86 ARG A C 1
ATOM 670 O O . ARG A 1 86 ? 3.644 0.151 -2.927 1.00 91.38 86 ARG A O 1
ATOM 677 N N . LYS A 1 87 ? 4.813 -0.894 -1.307 1.00 94.00 87 LYS A N 1
ATOM 678 C CA . LYS A 1 87 ? 4.497 0.041 -0.223 1.00 94.00 87 LYS A CA 1
ATOM 679 C C . LYS A 1 87 ? 5.028 1.433 -0.580 1.00 94.00 87 LYS A C 1
ATOM 681 O O . LYS A 1 87 ? 6.221 1.612 -0.811 1.00 94.00 87 LYS A O 1
ATOM 686 N N . HIS A 1 88 ? 4.129 2.408 -0.642 1.00 91.69 88 HIS A N 1
ATOM 687 C CA . HIS A 1 88 ? 4.424 3.788 -1.015 1.00 91.69 88 HIS A CA 1
ATOM 688 C C . HIS A 1 88 ? 4.616 4.676 0.213 1.00 91.69 88 HIS A C 1
ATOM 690 O O . HIS A 1 88 ? 5.624 5.365 0.340 1.00 91.69 88 HIS A O 1
ATOM 696 N N . THR A 1 89 ? 3.630 4.678 1.109 1.00 92.44 89 THR A N 1
ATOM 697 C CA . THR A 1 89 ? 3.607 5.535 2.300 1.00 92.44 89 THR A CA 1
ATOM 698 C C . THR A 1 89 ? 2.943 4.812 3.451 1.00 92.44 89 THR A C 1
ATOM 700 O O . THR A 1 89 ? 1.971 4.082 3.256 1.00 92.44 89 THR A O 1
ATOM 703 N N . THR A 1 90 ? 3.427 5.082 4.655 1.00 94.94 90 THR A N 1
ATOM 704 C CA . THR A 1 90 ? 2.833 4.612 5.902 1.00 94.94 90 THR A CA 1
ATOM 705 C C . THR A 1 90 ? 2.582 5.790 6.838 1.00 94.94 90 THR A C 1
ATOM 707 O O . THR A 1 90 ? 3.235 6.831 6.755 1.00 94.94 90 THR A O 1
ATOM 710 N N . GLN A 1 91 ? 1.602 5.639 7.718 1.00 92.81 91 GLN A N 1
ATOM 711 C CA . GLN A 1 91 ? 1.301 6.571 8.794 1.00 92.81 91 GLN A CA 1
ATOM 712 C C . GLN A 1 91 ? 1.147 5.762 10.075 1.00 92.81 91 GLN A C 1
ATOM 714 O O . GLN A 1 91 ? 0.337 4.837 10.119 1.00 92.81 91 GLN A O 1
ATOM 719 N N . THR A 1 92 ? 1.918 6.109 11.101 1.00 94.19 92 THR A N 1
ATOM 720 C CA . THR A 1 92 ? 1.854 5.442 12.404 1.00 94.19 92 THR A CA 1
ATOM 721 C C . THR A 1 92 ? 0.635 5.891 13.205 1.00 94.19 92 THR A C 1
ATOM 723 O O . THR A 1 92 ? 0.119 7.000 13.001 1.00 94.19 92 THR A O 1
ATOM 726 N N . THR A 1 93 ? 0.184 5.045 14.131 1.00 90.88 93 THR A N 1
ATOM 727 C CA . THR A 1 93 ? -0.856 5.403 15.111 1.00 90.88 93 THR A CA 1
ATOM 728 C C . THR A 1 93 ? -0.414 6.588 15.961 1.00 90.88 93 THR A C 1
ATOM 730 O O . THR A 1 93 ? -1.157 7.562 16.057 1.00 90.88 93 THR A O 1
ATOM 733 N N . ALA A 1 94 ? 0.839 6.603 16.421 1.00 89.50 94 ALA A N 1
ATOM 734 C CA . ALA A 1 94 ? 1.432 7.730 17.142 1.00 89.50 94 ALA A CA 1
ATOM 735 C C . ALA A 1 94 ? 1.331 9.063 16.371 1.00 89.50 94 ALA A C 1
ATOM 737 O O . ALA A 1 94 ? 0.855 10.065 16.908 1.00 89.50 94 ALA A O 1
ATOM 738 N N . ASN A 1 95 ? 1.691 9.085 15.079 1.00 89.00 95 ASN A N 1
ATOM 739 C CA . ASN A 1 95 ? 1.582 10.298 14.257 1.00 89.00 95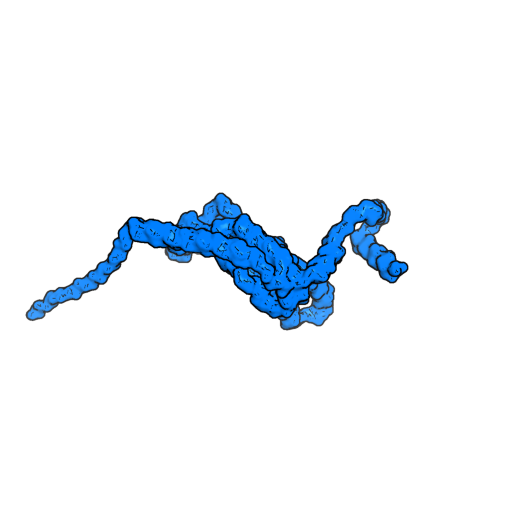 ASN A CA 1
ATOM 740 C C . ASN A 1 95 ? 0.120 10.730 14.074 1.00 89.00 95 ASN A C 1
ATOM 742 O O . ASN A 1 95 ? -0.184 11.926 14.060 1.00 89.00 95 ASN A O 1
ATOM 746 N N . ARG A 1 96 ? -0.805 9.770 13.935 1.00 89.44 96 ARG A N 1
ATOM 747 C CA . ARG A 1 96 ? -2.240 10.058 13.832 1.00 89.44 96 ARG A CA 1
ATOM 748 C C . ARG A 1 96 ? -2.798 10.619 15.140 1.00 89.44 96 ARG A C 1
ATOM 750 O O . ARG A 1 96 ? -3.558 11.587 15.079 1.00 89.44 96 ARG A O 1
ATOM 757 N N . ASN A 1 97 ? -2.407 10.047 16.274 1.00 89.31 97 ASN A N 1
ATOM 758 C CA . ASN A 1 97 ? -2.779 10.471 17.621 1.00 89.31 97 ASN A CA 1
ATOM 759 C C . ASN A 1 97 ? -2.243 11.870 17.928 1.00 89.31 97 ASN A C 1
ATOM 761 O O . ASN A 1 97 ? -2.986 12.721 18.406 1.00 89.31 97 ASN A O 1
ATOM 765 N N . GLN A 1 98 ? -0.996 12.167 17.555 1.00 87.94 98 GLN A N 1
ATOM 766 C CA . GLN A 1 98 ? -0.439 13.510 17.698 1.00 87.94 98 GLN A CA 1
ATOM 767 C C . GLN A 1 98 ? -1.200 14.537 16.842 1.00 87.94 98 GLN A C 1
ATOM 769 O O . GLN A 1 98 ? -1.467 15.647 17.298 1.00 87.94 98 GLN A O 1
ATOM 774 N N . ALA A 1 99 ? -1.570 14.182 15.607 1.00 85.56 99 ALA A N 1
ATOM 775 C CA . ALA A 1 99 ? -2.387 15.047 14.754 1.00 85.56 99 ALA A CA 1
ATOM 776 C C . ALA A 1 99 ? -3.795 15.268 15.336 1.00 85.56 99 ALA A C 1
ATOM 778 O O . ALA A 1 99 ? -4.303 16.387 15.297 1.00 85.56 99 ALA A O 1
ATOM 779 N N . THR A 1 100 ? -4.394 14.223 15.915 1.00 83.88 100 THR A N 1
ATOM 780 C CA . THR A 1 100 ? -5.636 14.314 16.693 1.00 83.88 100 THR A CA 1
ATOM 781 C C . THR A 1 100 ? -5.487 15.286 17.861 1.00 83.88 100 THR A C 1
ATOM 783 O O . THR A 1 100 ? -6.311 16.184 18.000 1.00 83.88 100 THR A O 1
ATOM 786 N N . GLN A 1 101 ? -4.426 15.154 18.659 1.00 84.56 101 GLN A N 1
ATOM 787 C CA . GLN A 1 101 ? -4.202 16.011 19.821 1.00 84.56 101 GLN A CA 1
ATOM 788 C C . GLN A 1 101 ? -4.053 17.478 19.409 1.00 84.56 101 GLN A C 1
ATOM 790 O O . GLN A 1 101 ? -4.754 18.336 19.927 1.00 84.56 101 GLN A O 1
ATOM 795 N N . LYS A 1 102 ? -3.234 17.762 18.389 1.00 83.31 102 LYS A N 1
ATOM 796 C CA . LYS A 1 102 ? -3.076 19.123 17.847 1.00 83.31 102 LYS A CA 1
ATOM 797 C C . LYS A 1 102 ? -4.399 19.721 17.364 1.00 83.31 102 LYS A C 1
ATOM 799 O O . LYS A 1 102 ? -4.628 20.915 17.536 1.00 83.31 102 LYS A O 1
ATOM 804 N N . TYR A 1 103 ? -5.256 18.908 16.745 1.00 79.88 103 TYR A N 1
ATOM 805 C CA . TYR A 1 103 ? -6.585 19.342 16.317 1.00 79.88 103 TYR A CA 1
ATOM 806 C C . TYR A 1 103 ? -7.475 19.698 17.517 1.00 79.88 103 TYR A C 1
ATOM 808 O O . TYR A 1 103 ? -8.094 20.761 17.515 1.00 79.88 103 TYR A O 1
ATOM 816 N N . LEU A 1 104 ? -7.492 18.849 18.548 1.00 78.06 104 LEU A N 1
ATOM 817 C CA . LEU A 1 104 ? -8.228 19.077 19.795 1.00 78.06 104 LEU A CA 1
ATOM 818 C C . LEU A 1 104 ? -7.752 20.331 20.540 1.00 78.06 104 LEU A C 1
ATOM 820 O O . LEU A 1 104 ? -8.570 21.100 21.039 1.00 78.06 104 LEU A O 1
ATOM 824 N N . ASP A 1 105 ? -6.442 20.565 20.574 1.00 77.00 105 ASP A N 1
ATOM 825 C CA . ASP A 1 105 ? -5.850 21.725 21.244 1.00 77.00 105 ASP A CA 1
ATOM 826 C C . ASP A 1 105 ? -6.195 23.044 20.524 1.00 77.00 105 ASP A C 1
ATOM 828 O O . ASP A 1 105 ? -6.377 24.080 21.169 1.00 77.00 105 ASP A O 1
ATOM 832 N N . GLY A 1 106 ? -6.300 23.008 19.187 1.00 73.69 106 GLY A N 1
ATOM 833 C CA . GLY A 1 106 ? -6.615 24.164 18.340 1.00 73.69 106 GLY A CA 1
ATOM 834 C C . GLY A 1 106 ? -8.110 24.477 18.212 1.00 73.69 106 GLY A C 1
ATOM 835 O O . GLY A 1 106 ? -8.480 25.641 18.065 1.00 73.69 106 GLY A O 1
ATOM 836 N N . PHE A 1 107 ? -8.980 23.468 18.309 1.00 65.81 107 PHE A N 1
ATOM 837 C CA . PHE A 1 107 ? -10.435 23.619 18.283 1.00 65.81 107 PHE A CA 1
ATOM 838 C C . PHE A 1 107 ? -11.023 23.245 19.647 1.00 65.81 107 PHE A C 1
ATOM 840 O O . PHE A 1 107 ? -11.463 22.121 19.876 1.00 65.81 107 PHE A O 1
ATOM 847 N N . ARG A 1 108 ? -11.094 24.231 20.553 1.00 56.59 108 ARG A N 1
ATOM 848 C CA . ARG A 1 108 ? -11.816 24.138 21.837 1.00 56.59 108 ARG A CA 1
ATOM 849 C C . ARG A 1 108 ? -13.337 24.149 21.645 1.00 56.59 108 ARG A C 1
ATOM 851 O O . ARG A 1 108 ? -14.033 24.944 22.272 1.00 56.59 108 ARG A O 1
ATOM 858 N N . THR A 1 109 ? -13.877 23.318 20.764 1.00 51.75 109 THR A N 1
ATOM 859 C CA . THR A 1 109 ? -15.319 23.070 20.731 1.00 51.75 109 THR A CA 1
ATOM 860 C C . THR A 1 109 ? -15.565 21.770 21.495 1.00 51.75 109 THR A C 1
ATOM 862 O O . THR A 1 109 ? -15.347 20.691 20.942 1.00 51.75 109 THR A O 1
ATOM 865 N N . PRO A 1 110 ? -15.949 21.832 22.785 1.00 41.50 110 PRO A N 1
ATOM 866 C CA . PRO A 1 110 ? -16.309 20.631 23.519 1.00 41.50 110 PRO A CA 1
ATOM 867 C C . PRO A 1 110 ? -17.436 19.900 22.776 1.00 41.50 110 PRO A C 1
ATOM 869 O O . PRO A 1 110 ? -18.485 20.482 22.516 1.00 41.50 110 PRO A O 1
ATOM 872 N N . GLY A 1 111 ? -17.205 18.633 22.420 1.00 44.66 111 GLY A N 1
ATOM 873 C CA . GLY A 1 111 ? -18.240 17.728 21.906 1.00 44.66 111 GLY A CA 1
ATOM 874 C C . GLY A 1 111 ? -18.234 17.408 20.405 1.00 44.66 111 GLY A C 1
ATOM 875 O O . GLY A 1 111 ? -19.079 16.625 19.983 1.00 44.66 111 GLY A O 1
ATOM 876 N N . THR A 1 112 ? -17.314 17.937 19.588 1.00 47.50 112 THR A N 1
ATOM 877 C CA . THR A 1 112 ? -17.286 17.644 18.132 1.00 47.50 112 THR A CA 1
ATOM 878 C C . THR A 1 112 ? -16.286 16.567 17.710 1.00 47.50 112 THR A C 1
ATOM 880 O O . THR A 1 112 ? -16.389 16.040 16.602 1.00 47.50 112 THR A O 1
ATOM 883 N N . PHE A 1 113 ? -15.334 16.190 18.567 1.00 45.56 113 PHE A N 1
ATOM 884 C CA . PHE A 1 113 ? -14.346 15.170 18.221 1.00 45.56 113 PHE A CA 1
ATOM 885 C C . PHE A 1 113 ? -14.791 13.766 18.647 1.00 45.56 113 PHE A C 1
ATOM 887 O O . PHE A 1 113 ? -14.680 13.380 19.806 1.00 45.56 113 PHE A O 1
ATOM 894 N N . LEU A 1 114 ? -15.262 12.992 17.666 1.00 53.34 114 LEU A N 1
ATOM 895 C CA . LEU A 1 114 ? -15.599 11.564 17.768 1.00 53.34 114 LEU A CA 1
ATOM 896 C C . LEU A 1 114 ? -14.413 10.641 17.417 1.00 53.34 114 LEU A C 1
ATOM 898 O O . LEU A 1 114 ? -14.613 9.483 17.048 1.00 53.34 114 LEU A O 1
ATOM 902 N N . GLY A 1 115 ? -13.176 11.144 17.449 1.00 57.03 115 GLY A N 1
ATOM 903 C CA . GLY A 1 115 ? -12.009 10.320 17.149 1.00 57.03 115 GLY A CA 1
ATOM 904 C C . GLY A 1 115 ? -11.532 9.576 18.389 1.00 57.03 115 GLY A C 1
ATOM 905 O O . GLY A 1 115 ? -11.106 10.187 19.363 1.00 57.03 115 GLY A O 1
ATOM 906 N N . SER A 1 116 ? -11.570 8.250 18.355 1.00 64.06 116 SER A N 1
ATOM 907 C CA . SER A 1 116 ? -10.818 7.444 19.314 1.00 64.06 116 SER A CA 1
ATOM 908 C C . SER A 1 116 ? -9.317 7.640 19.072 1.00 64.06 116 SER A C 1
ATOM 910 O O . SER A 1 116 ? -8.878 7.730 17.921 1.00 64.06 116 SER A O 1
ATOM 912 N N . PHE A 1 117 ? -8.531 7.711 20.146 1.00 80.81 117 PHE A N 1
ATOM 913 C CA . PHE A 1 117 ? -7.089 7.500 20.043 1.00 80.81 117 PHE A CA 1
ATOM 914 C C . PHE A 1 117 ? -6.840 6.038 19.679 1.00 80.81 117 PHE A C 1
ATOM 916 O O . PHE A 1 117 ? -7.541 5.146 20.156 1.00 80.81 117 PHE A O 1
ATOM 923 N N . TYR A 1 118 ? -5.871 5.807 18.802 1.00 84.81 118 TYR A N 1
ATOM 924 C CA . TYR A 1 118 ? -5.488 4.457 18.412 1.00 84.81 118 TYR A CA 1
ATOM 925 C C . TYR A 1 118 ? -4.462 3.913 19.406 1.00 84.81 118 TYR A C 1
ATOM 927 O O . TYR A 1 118 ? -3.581 4.675 19.802 1.00 84.81 118 TYR A O 1
ATOM 935 N N . PRO A 1 119 ? -4.533 2.631 19.789 1.00 84.25 119 PRO A N 1
ATOM 936 C CA . PRO A 1 119 ? -3.510 2.018 20.623 1.00 84.25 119 PRO A CA 1
ATOM 937 C C . PRO A 1 119 ? -2.141 2.058 19.929 1.00 84.25 119 PRO A C 1
ATOM 939 O O . PRO A 1 119 ? -2.046 1.921 18.701 1.00 84.25 119 PRO A O 1
ATOM 942 N N . ASP A 1 120 ? -1.075 2.261 20.699 1.00 81.69 120 ASP A N 1
ATOM 943 C CA . ASP A 1 120 ? 0.286 2.339 20.156 1.00 81.69 120 ASP A CA 1
ATOM 944 C C . ASP A 1 120 ? 0.780 0.959 19.685 1.00 81.69 120 ASP A C 1
ATOM 946 O O . ASP A 1 120 ? 1.565 0.874 18.739 1.00 81.69 120 ASP A O 1
ATOM 950 N N . GLU A 1 121 ? 0.238 -0.124 20.251 1.00 85.06 121 GLU A N 1
ATOM 951 C CA . GLU A 1 121 ? 0.548 -1.520 19.913 1.00 85.06 121 GLU A CA 1
ATOM 952 C C . GLU A 1 121 ? 0.204 -1.868 18.460 1.00 85.06 121 GLU A C 1
ATOM 954 O O . GLU A 1 121 ? 0.765 -2.800 17.890 1.00 85.06 121 GLU A O 1
ATOM 959 N N . MET A 1 122 ? -0.708 -1.114 17.842 1.00 82.50 122 MET A N 1
ATOM 960 C CA . MET A 1 122 ? -1.119 -1.329 16.454 1.00 82.50 122 MET A CA 1
ATOM 961 C C . MET A 1 122 ? -0.091 -0.838 15.429 1.00 82.50 122 MET A C 1
ATOM 963 O O . MET A 1 122 ? -0.212 -1.200 14.257 1.00 82.50 122 MET A O 1
ATOM 967 N N . GLU A 1 123 ? 0.894 -0.032 15.856 1.00 89.44 123 GLU A N 1
ATOM 968 C CA . GLU A 1 123 ? 2.011 0.554 15.092 1.00 89.44 123 GLU A CA 1
ATOM 969 C C . GLU A 1 123 ? 1.596 1.470 13.918 1.00 89.44 123 GLU A C 1
ATOM 971 O O . GLU A 1 123 ? 2.013 2.630 13.825 1.00 89.44 123 GLU A O 1
ATOM 976 N N . TRP A 1 124 ? 0.735 0.986 13.022 1.00 93.50 124 TRP A N 1
ATOM 977 C CA . TRP A 1 124 ? 0.298 1.632 11.793 1.00 93.50 124 TRP A CA 1
ATOM 978 C C . TRP A 1 124 ? -1.186 1.992 11.836 1.00 93.50 124 TRP A C 1
ATOM 980 O O . TRP A 1 124 ? -2.053 1.152 12.058 1.00 93.50 124 TRP A O 1
ATOM 990 N N . TYR A 1 125 ? -1.481 3.254 11.531 1.00 93.44 125 TYR A N 1
ATOM 991 C CA . TYR A 1 125 ? -2.834 3.739 11.270 1.00 93.44 125 TYR A CA 1
ATOM 992 C C . TYR A 1 125 ? -3.226 3.546 9.803 1.00 93.44 125 TYR A C 1
ATOM 994 O O . TYR A 1 125 ? -4.366 3.214 9.496 1.00 93.44 125 TYR A O 1
ATOM 1002 N N . LYS A 1 126 ? -2.293 3.779 8.875 1.00 94.75 126 LYS A N 1
ATOM 1003 C CA . LYS A 1 126 ? -2.568 3.730 7.437 1.00 94.75 126 LYS A CA 1
ATOM 1004 C C . LYS A 1 126 ? -1.354 3.245 6.665 1.00 94.75 126 LYS A C 1
ATOM 1006 O O . LYS A 1 126 ? -0.235 3.691 6.920 1.00 94.75 126 LYS A O 1
ATOM 1011 N N . LYS A 1 127 ? -1.582 2.400 5.666 1.00 97.31 127 LYS A N 1
ATOM 1012 C CA . LYS A 1 127 ? -0.584 1.997 4.674 1.00 97.31 127 LYS A CA 1
ATOM 1013 C C . LYS A 1 127 ? -1.160 2.200 3.277 1.00 97.31 127 LYS A C 1
ATOM 1015 O O . LYS A 1 127 ? -2.353 2.028 3.043 1.00 97.31 127 LYS A O 1
ATOM 1020 N N . VAL A 1 128 ? -0.313 2.644 2.360 1.00 95.88 128 VAL A N 1
ATOM 1021 C CA . VAL A 1 128 ? -0.673 2.873 0.963 1.00 95.88 128 VAL A CA 1
ATOM 1022 C C . VAL A 1 128 ? 0.326 2.141 0.091 1.00 95.88 128 VAL A C 1
ATOM 1024 O O . VAL A 1 128 ? 1.534 2.276 0.305 1.00 95.88 128 VAL A O 1
ATOM 1027 N N . TRP A 1 129 ? -0.174 1.436 -0.913 1.00 96.19 129 TRP A N 1
ATOM 1028 C CA . TRP A 1 129 ? 0.614 0.782 -1.945 1.00 96.19 129 TRP A CA 1
ATOM 1029 C C . TRP A 1 129 ? 0.251 1.340 -3.314 1.00 96.19 129 TRP A C 1
ATOM 1031 O O . TRP A 1 129 ? -0.873 1.794 -3.533 1.00 96.19 129 TRP A O 1
ATOM 1041 N N . VAL A 1 130 ? 1.222 1.321 -4.220 1.00 93.56 130 VAL A N 1
ATOM 1042 C CA . VAL A 1 130 ? 1.055 1.749 -5.613 1.00 93.56 130 VAL A CA 1
ATOM 1043 C C . VAL A 1 130 ? 1.775 0.780 -6.538 1.00 93.56 130 VAL A C 1
ATOM 1045 O O . VAL A 1 130 ? 2.746 0.135 -6.128 1.00 93.56 130 VAL A O 1
ATOM 1048 N N . CYS A 1 131 ? 1.341 0.706 -7.795 1.00 91.94 131 CYS A N 1
ATOM 1049 C CA . CYS A 1 131 ? 2.079 -0.039 -8.806 1.00 91.94 131 CYS A CA 1
ATOM 1050 C C . CYS A 1 131 ? 3.391 0.685 -9.161 1.00 91.94 131 CYS A C 1
ATOM 1052 O O . CYS A 1 131 ? 3.414 1.860 -9.540 1.00 91.94 131 CYS A O 1
ATOM 1054 N N . SER A 1 132 ? 4.512 -0.026 -9.039 1.00 89.19 132 SER A N 1
ATOM 1055 C CA . SER A 1 132 ? 5.854 0.520 -9.272 1.00 89.19 132 SER A CA 1
ATOM 1056 C C . SER A 1 132 ? 6.115 0.806 -10.747 1.00 89.19 132 SER A C 1
ATOM 1058 O O . SER A 1 132 ? 6.813 1.772 -11.063 1.00 89.19 132 SER A O 1
ATOM 1060 N N . ILE A 1 133 ? 5.531 -0.002 -11.634 1.00 86.31 133 ILE A N 1
ATOM 1061 C CA . ILE A 1 133 ? 5.614 0.184 -13.082 1.00 86.31 133 ILE A CA 1
ATOM 1062 C C . ILE A 1 133 ? 4.844 1.451 -13.471 1.00 86.31 133 ILE A C 1
ATOM 1064 O O . ILE A 1 133 ? 5.451 2.370 -14.028 1.00 86.31 133 ILE A O 1
ATOM 1068 N N . CYS A 1 134 ? 3.571 1.575 -13.063 1.00 84.81 134 CYS A N 1
ATOM 1069 C CA . CYS A 1 134 ? 2.766 2.790 -13.261 1.00 84.81 134 CYS A CA 1
ATOM 1070 C C . CYS A 1 134 ? 3.508 4.058 -12.819 1.00 84.81 134 CYS A C 1
ATOM 1072 O O . CYS A 1 134 ? 3.604 5.051 -13.551 1.00 84.81 134 CYS A O 1
ATOM 1074 N N . ARG A 1 135 ? 4.108 4.013 -11.625 1.00 82.06 135 ARG A N 1
ATOM 1075 C CA . ARG A 1 135 ? 4.879 5.130 -11.076 1.00 82.06 135 ARG A CA 1
ATOM 1076 C C . ARG A 1 135 ? 6.124 5.445 -11.909 1.00 82.06 135 ARG A C 1
ATOM 1078 O O . ARG A 1 135 ? 6.425 6.620 -12.132 1.00 82.06 135 ARG A O 1
ATOM 1085 N N . ALA A 1 136 ? 6.851 4.431 -12.377 1.00 76.50 136 ALA A N 1
ATOM 1086 C CA . ALA A 1 136 ? 8.028 4.616 -13.224 1.00 76.50 136 ALA A CA 1
ATOM 1087 C C . ALA A 1 136 ? 7.667 5.267 -14.570 1.00 76.50 136 ALA A C 1
ATOM 1089 O O . ALA A 1 136 ? 8.364 6.196 -14.995 1.00 76.50 136 ALA A O 1
ATOM 1090 N N . PHE A 1 137 ? 6.560 4.853 -15.195 1.00 69.75 137 PHE A N 1
ATOM 1091 C CA . PHE A 1 137 ? 6.019 5.499 -16.396 1.00 69.75 137 PHE A CA 1
ATOM 1092 C C . PHE A 1 137 ? 5.674 6.970 -16.142 1.00 69.75 137 PHE A C 1
ATOM 1094 O O . PHE A 1 137 ? 6.128 7.844 -16.885 1.00 69.75 137 PHE A O 1
ATOM 1101 N N . ASN A 1 138 ? 4.985 7.275 -15.039 1.00 66.44 138 ASN A N 1
ATOM 1102 C CA . ASN A 1 138 ? 4.599 8.645 -14.692 1.00 66.44 138 ASN A CA 1
ATOM 1103 C C . ASN A 1 138 ? 5.807 9.563 -14.427 1.00 66.44 138 ASN A C 1
ATOM 1105 O O . ASN A 1 138 ? 5.805 10.730 -14.824 1.00 66.44 138 ASN A O 1
ATOM 1109 N N . VAL A 1 139 ? 6.880 9.061 -13.806 1.00 63.16 139 VAL A N 1
ATOM 1110 C CA . VAL A 1 139 ? 8.124 9.835 -13.614 1.00 63.16 139 VAL A CA 1
ATOM 1111 C C . VAL A 1 139 ? 8.810 10.127 -14.954 1.00 63.16 139 VAL A C 1
ATOM 1113 O O . VAL A 1 139 ? 9.281 11.247 -15.171 1.00 63.16 139 VAL A O 1
ATOM 1116 N N . ARG A 1 140 ? 8.842 9.151 -15.873 1.00 59.94 140 ARG A N 1
ATOM 1117 C CA . ARG A 1 140 ? 9.409 9.324 -17.223 1.00 59.94 140 ARG A CA 1
ATOM 1118 C C . ARG A 1 140 ? 8.592 10.333 -18.042 1.00 59.94 140 ARG A C 1
ATOM 1120 O O . ARG A 1 140 ? 9.183 11.219 -18.660 1.00 59.94 140 ARG A O 1
ATOM 1127 N N . ALA A 1 141 ? 7.262 10.265 -17.974 1.00 53.88 141 ALA A N 1
ATOM 1128 C CA . ALA A 1 141 ? 6.355 11.195 -18.648 1.00 53.88 141 ALA A CA 1
ATOM 1129 C C . ALA A 1 141 ? 6.496 12.638 -18.128 1.00 53.88 141 ALA A C 1
ATOM 1131 O O . ALA A 1 141 ? 6.598 13.575 -18.922 1.00 53.88 141 ALA A O 1
ATOM 1132 N N . ARG A 1 142 ? 6.622 12.828 -16.805 1.00 52.38 142 ARG A N 1
ATOM 1133 C CA . ARG A 1 142 ? 6.860 14.152 -16.194 1.00 52.38 142 ARG A CA 1
ATOM 1134 C C . ARG A 1 142 ? 8.189 14.778 -16.621 1.00 52.38 142 ARG A C 1
ATOM 1136 O O . ARG A 1 142 ? 8.250 15.991 -16.807 1.00 52.38 142 ARG A O 1
ATOM 1143 N N . GLY A 1 143 ? 9.231 13.970 -16.830 1.00 50.50 143 GLY A N 1
ATOM 1144 C CA . GLY A 1 143 ? 10.514 14.441 -17.363 1.00 50.50 143 GLY A CA 1
ATOM 1145 C C . GLY A 1 143 ? 10.431 14.967 -18.802 1.00 50.50 143 GLY A C 1
ATOM 1146 O O . GLY A 1 143 ? 11.223 15.829 -19.177 1.00 50.50 143 GLY A O 1
ATOM 1147 N N . PHE A 1 144 ? 9.461 14.488 -19.586 1.00 44.97 144 PHE A N 1
ATOM 1148 C CA . PHE A 1 144 ? 9.219 14.922 -20.966 1.00 44.97 144 PHE A CA 1
ATOM 1149 C C . PHE A 1 144 ? 8.223 16.095 -21.048 1.00 44.97 144 PHE A C 1
ATOM 1151 O O . PHE A 1 144 ? 8.397 17.006 -21.855 1.00 44.97 144 PHE A O 1
ATOM 1158 N N . GLN A 1 145 ? 7.199 16.119 -20.187 1.00 45.81 145 GLN A N 1
ATOM 1159 C CA . GLN A 1 145 ? 6.152 17.152 -20.184 1.00 45.81 145 GLN A CA 1
ATOM 1160 C C . GLN A 1 145 ? 6.528 18.451 -19.465 1.00 45.81 145 GLN A C 1
ATOM 1162 O O . GLN A 1 145 ? 5.916 19.484 -19.753 1.00 45.81 145 GLN A O 1
ATOM 1167 N N . ALA A 1 146 ? 7.551 18.447 -18.600 1.00 46.62 146 ALA A N 1
ATOM 1168 C CA . ALA A 1 146 ? 8.049 19.665 -17.955 1.00 46.62 146 ALA A CA 1
ATOM 1169 C C . ALA A 1 146 ? 8.506 20.743 -18.958 1.00 46.62 146 ALA A C 1
ATOM 1171 O O . ALA A 1 146 ? 8.638 21.902 -18.576 1.00 46.62 146 ALA A O 1
ATOM 1172 N N . SER A 1 147 ? 8.713 20.396 -20.237 1.00 49.53 147 SER A N 1
ATOM 1173 C CA . SER A 1 147 ? 9.061 21.376 -21.264 1.00 49.53 147 SER A CA 1
ATOM 1174 C C . SER A 1 147 ? 7.883 21.883 -22.107 1.00 49.53 147 SER A C 1
ATOM 1176 O O . SER A 1 147 ? 8.106 22.845 -22.843 1.00 49.53 147 SER A O 1
ATOM 1178 N N . ARG A 1 148 ? 6.677 21.275 -22.093 1.00 45.38 148 ARG A N 1
ATOM 1179 C CA . ARG A 1 148 ? 5.668 21.589 -23.138 1.00 45.38 148 ARG A CA 1
ATOM 1180 C C . ARG A 1 148 ? 4.171 21.584 -22.813 1.00 45.38 148 ARG A C 1
ATOM 1182 O O . ARG A 1 148 ? 3.424 21.990 -23.698 1.00 45.38 148 ARG A O 1
ATOM 1189 N N . SER A 1 149 ? 3.673 21.228 -21.627 1.00 44.59 149 SER A N 1
ATOM 1190 C CA . SER A 1 149 ? 2.207 21.304 -21.439 1.00 44.59 149 SER A CA 1
ATOM 1191 C C . SER A 1 149 ? 1.731 21.449 -19.995 1.00 44.59 149 SER A C 1
ATOM 1193 O O . SER A 1 149 ? 1.578 20.469 -19.271 1.00 44.59 149 SER A O 1
ATOM 1195 N N . SER A 1 150 ? 1.394 22.687 -19.627 1.00 46.59 150 SER A N 1
ATOM 1196 C CA . SER A 1 150 ? 0.506 23.040 -18.512 1.00 46.59 150 SER A CA 1
ATOM 1197 C C . SER A 1 150 ? -0.955 22.873 -18.962 1.00 46.59 150 SER A C 1
ATOM 1199 O O . SER A 1 150 ? -1.624 23.846 -19.305 1.00 46.59 150 SER A O 1
ATOM 1201 N N . GLY A 1 151 ? -1.449 21.637 -19.039 1.00 47.28 151 GLY A N 1
ATOM 1202 C CA . GLY A 1 151 ? -2.813 21.360 -19.499 1.00 47.28 151 GLY A CA 1
ATOM 1203 C C . GLY A 1 151 ? -3.381 20.051 -18.956 1.00 47.28 151 GLY A C 1
ATOM 1204 O O . GLY A 1 151 ? -2.641 19.192 -18.481 1.00 47.28 151 GLY A O 1
ATOM 1205 N N . SER A 1 152 ? -4.705 19.905 -19.053 1.00 49.94 152 SER A N 1
ATOM 1206 C CA . SER A 1 152 ? -5.554 18.795 -18.572 1.00 49.94 152 SER A CA 1
ATOM 1207 C C . SER A 1 152 ? -5.039 17.369 -18.841 1.00 49.94 152 SER A C 1
ATOM 1209 O O . SER A 1 152 ? -5.375 16.455 -18.091 1.00 49.94 152 SER A O 1
ATOM 1211 N N . ALA A 1 153 ? -4.175 17.172 -19.839 1.00 45.62 153 ALA A N 1
ATOM 1212 C CA . ALA A 1 153 ? -3.483 15.908 -20.100 1.00 45.62 153 ALA A CA 1
ATOM 1213 C C . ALA A 1 153 ? -2.580 15.447 -18.934 1.00 45.62 153 ALA A C 1
ATOM 1215 O O . ALA A 1 153 ? -2.517 14.254 -18.650 1.00 45.62 153 ALA A O 1
ATOM 1216 N N . ALA A 1 154 ? -1.940 16.372 -18.207 1.00 47.72 154 ALA A N 1
ATOM 1217 C CA . ALA A 1 154 ? -1.156 16.041 -17.012 1.00 47.72 154 ALA A CA 1
ATOM 1218 C C . ALA A 1 154 ? -2.040 15.574 -15.838 1.00 47.72 154 ALA A C 1
ATOM 1220 O O . ALA A 1 154 ? -1.577 14.825 -14.981 1.00 47.72 154 ALA A O 1
ATOM 1221 N N . ARG A 1 155 ? -3.316 15.997 -15.806 1.00 46.56 155 ARG A N 1
ATOM 1222 C CA . ARG A 1 155 ? -4.318 15.552 -14.821 1.00 46.56 155 ARG A CA 1
ATOM 1223 C C . ARG A 1 155 ? -4.833 14.148 -15.133 1.00 46.56 155 ARG A C 1
ATOM 1225 O O . ARG A 1 155 ? -4.874 13.331 -14.226 1.00 46.56 155 ARG A O 1
ATOM 1232 N N . ARG A 1 156 ? -5.110 13.839 -16.406 1.00 46.56 156 ARG A N 1
ATOM 1233 C CA . ARG A 1 156 ? -5.503 12.480 -16.828 1.00 46.56 156 ARG A CA 1
ATOM 1234 C C . ARG A 1 156 ? -4.431 11.432 -16.507 1.00 46.56 156 ARG A C 1
ATOM 1236 O O . ARG A 1 156 ? -4.766 10.328 -16.123 1.00 46.56 156 ARG A O 1
ATOM 1243 N N . GLN A 1 157 ? -3.144 11.787 -16.558 1.00 49.72 157 GLN A N 1
ATOM 1244 C CA . GLN A 1 157 ? -2.061 10.885 -16.128 1.00 49.72 157 GLN A CA 1
ATOM 1245 C C . GLN A 1 157 ? -1.973 10.673 -14.603 1.00 49.72 157 GLN A C 1
ATOM 1247 O O . GLN A 1 157 ? -1.319 9.735 -14.155 1.00 49.72 157 GLN A O 1
ATOM 1252 N N . GLN A 1 158 ? -2.596 11.529 -13.781 1.00 48.62 158 GLN A N 1
ATOM 1253 C CA . GLN A 1 158 ? -2.713 11.279 -12.336 1.00 48.62 158 GLN A CA 1
ATOM 1254 C C . GLN A 1 158 ? -3.811 10.257 -12.012 1.00 48.62 158 GLN A C 1
ATOM 1256 O O . GLN A 1 158 ? -3.755 9.639 -10.955 1.00 48.62 158 GLN A O 1
ATOM 1261 N N . GLU A 1 159 ? -4.781 10.071 -12.909 1.00 52.75 159 GLU A N 1
ATOM 1262 C CA . GLU A 1 159 ? -5.896 9.125 -12.749 1.00 52.75 159 GLU A CA 1
ATOM 1263 C C . GLU A 1 159 ? -5.500 7.685 -13.127 1.00 52.75 159 GLU A C 1
ATOM 1265 O O . GLU A 1 159 ? -6.188 6.737 -12.764 1.00 52.75 159 GLU A O 1
ATOM 1270 N N . THR A 1 160 ? -4.342 7.502 -13.773 1.00 62.12 160 THR A N 1
ATOM 1271 C CA . THR A 1 160 ? -3.808 6.193 -14.184 1.00 62.12 160 THR A CA 1
ATOM 1272 C C . THR A 1 160 ? -2.761 5.627 -13.216 1.00 62.12 160 THR A C 1
ATOM 1274 O O . THR A 1 160 ? -1.893 4.855 -13.620 1.00 62.12 160 THR A O 1
ATOM 1277 N N . GLU A 1 161 ? -2.729 6.087 -11.962 1.00 77.19 161 GLU A N 1
ATOM 1278 C CA . GLU A 1 161 ? -1.882 5.485 -10.929 1.00 77.19 161 GLU A CA 1
ATOM 1279 C C . GLU A 1 161 ? -2.756 4.679 -9.980 1.00 77.19 161 GLU A C 1
ATOM 1281 O O . GLU A 1 161 ? -3.538 5.229 -9.202 1.00 77.19 161 GLU A O 1
ATOM 1286 N N . ILE A 1 162 ? -2.588 3.363 -10.032 1.00 88.75 162 ILE A N 1
ATOM 1287 C CA . ILE A 1 162 ? -3.216 2.476 -9.067 1.00 88.75 162 ILE A CA 1
ATOM 1288 C C . ILE A 1 162 ? -2.743 2.785 -7.663 1.00 88.75 162 ILE A C 1
ATOM 1290 O O . ILE A 1 162 ? -1.544 2.889 -7.379 1.00 88.75 162 ILE A O 1
ATOM 1294 N N . LYS A 1 163 ? -3.723 2.864 -6.770 1.00 92.12 163 LYS A N 1
ATOM 1295 C CA . LYS A 1 163 ? -3.517 3.126 -5.362 1.00 92.12 163 LYS A CA 1
ATOM 1296 C C . LYS A 1 163 ? -4.384 2.202 -4.534 1.00 92.12 163 LYS A C 1
ATOM 1298 O O . LYS A 1 163 ? -5.606 2.247 -4.622 1.00 92.12 163 LYS A O 1
ATOM 1303 N N . ILE A 1 164 ? -3.741 1.447 -3.657 1.00 94.94 164 ILE A N 1
ATOM 1304 C CA . ILE A 1 164 ? -4.397 0.646 -2.627 1.00 94.94 164 ILE A CA 1
ATOM 1305 C C . ILE A 1 164 ? -4.156 1.345 -1.298 1.00 94.94 164 ILE A C 1
ATOM 1307 O O . ILE A 1 164 ? -3.021 1.671 -0.946 1.00 94.94 164 ILE A O 1
ATOM 1311 N N . THR A 1 165 ? -5.225 1.618 -0.568 1.00 96.50 165 THR A N 1
ATOM 1312 C CA . THR A 1 165 ? -5.197 2.286 0.727 1.00 96.50 165 THR A CA 1
ATOM 1313 C C . THR A 1 165 ? -5.809 1.374 1.770 1.00 96.50 165 THR A C 1
ATOM 1315 O O . THR A 1 165 ? -6.988 1.048 1.682 1.00 96.50 165 THR A O 1
ATOM 1318 N N . ALA A 1 166 ? -5.024 1.029 2.785 1.00 96.69 166 ALA A N 1
ATOM 1319 C CA . ALA A 1 166 ? -5.508 0.328 3.959 1.00 96.69 166 ALA A CA 1
ATOM 1320 C C . ALA A 1 166 ? -5.434 1.228 5.192 1.00 96.69 166 ALA A C 1
ATOM 1322 O O . ALA A 1 166 ? -4.431 1.921 5.404 1.00 96.69 166 ALA A O 1
ATOM 1323 N N . GLN A 1 167 ? -6.488 1.218 5.997 1.00 94.62 167 GLN A N 1
ATOM 1324 C CA . GLN A 1 167 ? -6.637 2.060 7.177 1.00 94.62 167 GLN A CA 1
ATOM 1325 C C . GLN A 1 167 ? -7.174 1.267 8.364 1.00 94.62 167 GLN A C 1
ATOM 1327 O O . GLN A 1 167 ? -8.041 0.412 8.216 1.00 94.62 167 GLN A O 1
ATOM 1332 N N . LEU A 1 168 ? -6.652 1.570 9.545 1.00 91.62 168 LEU A N 1
ATOM 1333 C CA . LEU A 1 168 ? -7.100 1.000 10.803 1.00 91.62 168 LEU A CA 1
ATOM 1334 C C . LEU A 1 168 ? -8.396 1.688 11.238 1.00 91.62 168 LEU A C 1
ATOM 1336 O O . LEU A 1 168 ? -8.427 2.908 11.397 1.00 91.62 168 LEU A O 1
ATOM 1340 N N . ASN A 1 169 ? -9.442 0.904 11.469 1.00 88.38 169 ASN A N 1
ATOM 1341 C CA . ASN A 1 169 ? -10.748 1.378 11.904 1.00 88.38 169 ASN A CA 1
ATOM 1342 C C . ASN A 1 169 ? -11.204 0.635 13.165 1.00 88.38 169 ASN A C 1
ATOM 1344 O O . ASN A 1 169 ? -11.050 -0.584 13.245 1.00 88.38 169 ASN A O 1
ATOM 1348 N N . PRO A 1 170 ? -11.811 1.330 14.142 1.00 84.50 170 PRO A N 1
ATOM 1349 C CA . PRO A 1 170 ? -12.451 0.671 15.273 1.00 84.50 170 PRO A CA 1
ATOM 1350 C C . PRO A 1 170 ? -13.749 -0.019 14.834 1.00 84.50 170 PRO A C 1
ATOM 1352 O O . PRO A 1 170 ? -14.475 0.490 13.968 1.00 84.50 170 PRO A O 1
ATOM 1355 N N . TYR A 1 171 ? -14.109 -1.132 15.473 1.00 79.38 171 TYR A N 1
ATOM 1356 C CA . TYR A 1 171 ? -15.433 -1.718 15.270 1.00 79.38 171 TYR A CA 1
ATOM 1357 C C . TYR A 1 171 ? -16.522 -0.773 15.802 1.00 79.38 171 TYR A C 1
ATOM 1359 O O . TYR A 1 171 ? -16.361 -0.068 16.800 1.00 79.38 171 TYR A O 1
ATOM 1367 N N . LYS A 1 172 ? -17.681 -0.749 15.130 1.00 76.69 172 LYS A N 1
ATOM 1368 C CA . LYS A 1 172 ? -18.825 0.079 15.562 1.00 76.69 172 LYS A CA 1
ATOM 1369 C C . LYS A 1 172 ? -19.374 -0.358 16.923 1.00 76.69 172 LYS A C 1
ATOM 1371 O O . LYS A 1 172 ? -19.863 0.475 17.677 1.00 76.69 172 LYS A O 1
ATOM 1376 N N . GLN A 1 173 ? -19.326 -1.662 17.188 1.00 75.88 173 GLN A N 1
ATOM 1377 C CA . GLN A 1 173 ? -19.891 -2.299 18.378 1.00 75.88 173 GLN A CA 1
ATOM 1378 C C . GLN A 1 173 ? -18.903 -2.331 19.554 1.00 75.88 173 GLN A C 1
ATOM 1380 O O . GLN A 1 173 ? -19.338 -2.377 20.700 1.00 75.88 173 GLN A O 1
ATOM 1385 N N . ASP A 1 174 ? -17.599 -2.282 19.270 1.00 75.00 174 ASP A N 1
ATOM 1386 C CA . ASP A 1 174 ? -16.521 -2.384 20.251 1.00 75.00 174 ASP A CA 1
ATOM 1387 C C . ASP A 1 174 ? -15.370 -1.460 19.827 1.00 75.00 174 ASP A C 1
ATOM 1389 O O . ASP A 1 174 ? -14.687 -1.715 18.836 1.00 75.00 174 ASP A O 1
ATOM 1393 N N . ARG A 1 175 ? -15.197 -0.349 20.549 1.00 72.25 175 ARG A N 1
ATOM 1394 C CA . ARG A 1 175 ? -14.194 0.676 20.221 1.00 72.25 175 ARG A CA 1
ATOM 1395 C C . ARG A 1 175 ? -12.767 0.254 20.570 1.00 72.25 175 ARG A C 1
ATOM 1397 O O . ARG A 1 175 ? -11.846 0.906 20.084 1.00 72.25 175 ARG A O 1
ATOM 1404 N N . ASP A 1 176 ? -12.603 -0.813 21.349 1.00 75.56 176 ASP A N 1
ATOM 1405 C CA . ASP A 1 176 ? -11.298 -1.341 21.754 1.00 75.56 176 ASP A CA 1
ATOM 1406 C C . ASP A 1 176 ? -10.788 -2.406 20.775 1.00 75.56 176 ASP A C 1
ATOM 1408 O O . ASP A 1 176 ? -9.619 -2.795 20.805 1.00 75.56 176 ASP A O 1
ATOM 1412 N N . LYS A 1 177 ? -11.650 -2.861 19.859 1.00 82.62 177 LYS A N 1
ATOM 1413 C CA . LYS A 1 177 ? -11.274 -3.736 18.753 1.00 82.62 177 LYS A CA 1
ATOM 1414 C C . LYS A 1 177 ? -11.116 -2.933 17.475 1.00 82.62 177 LYS A C 1
ATOM 1416 O O . LYS A 1 177 ? -11.909 -2.039 17.174 1.00 82.62 177 LYS A O 1
ATOM 1421 N N . PHE A 1 178 ? -10.152 -3.345 16.661 1.00 85.25 178 PHE A N 1
ATOM 1422 C CA . PHE A 1 178 ? -9.855 -2.711 15.385 1.00 85.25 178 PHE A CA 1
ATOM 1423 C C . PHE A 1 178 ? -9.777 -3.743 14.268 1.00 85.25 178 PHE A C 1
ATOM 1425 O O . PHE A 1 178 ? -9.466 -4.911 14.496 1.00 85.25 178 PHE A O 1
ATOM 1432 N N . TYR A 1 179 ? -10.048 -3.286 13.057 1.00 88.50 179 TYR A N 1
ATOM 1433 C CA . TYR A 1 179 ? -9.826 -4.018 11.821 1.00 88.50 179 TYR A CA 1
ATOM 1434 C C . TYR A 1 179 ? -9.191 -3.084 10.801 1.00 88.50 179 TYR A C 1
ATOM 1436 O O . TYR A 1 179 ? -9.205 -1.859 10.951 1.00 88.50 179 TYR A O 1
ATOM 1444 N N . ILE A 1 180 ? -8.622 -3.664 9.759 1.00 92.81 180 ILE A N 1
ATOM 1445 C CA . ILE A 1 180 ? -8.011 -2.922 8.669 1.00 92.81 180 ILE A CA 1
ATOM 1446 C C . ILE A 1 180 ? -8.977 -2.941 7.501 1.00 92.81 180 ILE A C 1
ATOM 1448 O O . ILE A 1 180 ? -9.257 -3.999 6.947 1.00 92.81 180 ILE A O 1
ATOM 1452 N N . GLU A 1 181 ? -9.479 -1.772 7.134 1.00 91.75 181 GLU A N 1
ATOM 1453 C CA . GLU A 1 181 ? -10.289 -1.580 5.940 1.00 91.75 181 GLU A CA 1
ATOM 1454 C C . GLU A 1 181 ? -9.383 -1.276 4.749 1.00 91.75 181 GLU A C 1
ATOM 1456 O O . GLU A 1 181 ? -8.483 -0.440 4.852 1.00 91.75 181 GLU A O 1
ATOM 1461 N N . VAL A 1 182 ? -9.636 -1.919 3.615 1.00 94.50 182 VAL A N 1
ATOM 1462 C CA . VAL A 1 182 ? -8.891 -1.756 2.368 1.00 94.50 182 VAL A CA 1
ATOM 1463 C C . VAL A 1 182 ? -9.811 -1.185 1.300 1.00 94.50 182 VAL A C 1
ATOM 1465 O O . VAL A 1 182 ? -10.942 -1.625 1.118 1.00 94.50 182 VAL A O 1
ATOM 1468 N N . SER A 1 183 ? -9.294 -0.200 0.580 1.00 93.44 183 SER A N 1
ATOM 1469 C CA . SER A 1 183 ? -9.935 0.444 -0.562 1.00 93.44 183 SER A CA 1
ATOM 1470 C C . SER A 1 183 ? -8.910 0.638 -1.672 1.00 93.44 183 SER A C 1
ATOM 1472 O O . SER A 1 183 ? -7.709 0.745 -1.407 1.00 93.44 183 SER A O 1
ATOM 1474 N N . TRP A 1 184 ? -9.363 0.708 -2.916 1.00 93.00 184 TRP A N 1
ATOM 1475 C CA . TRP A 1 184 ? -8.493 0.919 -4.067 1.00 93.00 184 TRP A CA 1
ATOM 1476 C C . TRP A 1 184 ? -9.112 1.881 -5.074 1.00 93.00 184 TRP A C 1
ATOM 1478 O O . TRP A 1 184 ? -10.321 2.106 -5.088 1.00 93.00 184 TRP A O 1
ATOM 1488 N N . SER A 1 185 ? -8.257 2.484 -5.894 1.00 90.50 185 SER A N 1
ATOM 1489 C CA . SER A 1 185 ? -8.655 3.369 -6.985 1.00 90.50 185 SER A CA 1
ATOM 1490 C C . SER A 1 185 ? -7.594 3.405 -8.082 1.00 90.50 185 SER A C 1
ATOM 1492 O O . SER A 1 185 ? -6.423 3.113 -7.819 1.00 90.50 185 SER A O 1
ATOM 1494 N N . GLY A 1 186 ? -7.980 3.895 -9.257 1.00 87.44 186 GLY A N 1
ATOM 1495 C CA . GLY A 1 186 ? -7.094 4.037 -10.411 1.00 87.44 186 GLY A CA 1
ATOM 1496 C C . GLY A 1 186 ? -7.112 2.801 -11.307 1.00 87.44 186 GLY A C 1
ATOM 1497 O O . GLY A 1 186 ? -7.845 1.850 -11.058 1.00 87.44 186 GLY A O 1
ATOM 1498 N N . MET A 1 187 ? -6.288 2.845 -12.347 1.00 86.81 187 MET A N 1
ATOM 1499 C CA . MET A 1 187 ? -6.142 1.793 -13.356 1.00 86.81 187 MET A CA 1
ATOM 1500 C C . MET A 1 187 ? -4.669 1.643 -13.741 1.00 86.81 187 MET A C 1
ATOM 1502 O O . MET A 1 187 ? -3.906 2.610 -13.619 1.00 86.81 187 MET A O 1
ATOM 1506 N N . HIS A 1 188 ? -4.256 0.457 -14.194 1.00 85.12 188 HIS A N 1
ATOM 1507 C CA . HIS A 1 188 ? -2.899 0.271 -14.714 1.00 85.12 188 HIS A CA 1
ATOM 1508 C C . HIS A 1 188 ? -2.772 0.985 -16.058 1.00 85.12 188 HIS A C 1
ATOM 1510 O O . HIS A 1 188 ? -3.656 0.885 -16.904 1.00 85.12 188 HIS A O 1
ATOM 1516 N N . ASN A 1 189 ? -1.654 1.681 -16.266 1.00 82.88 189 ASN A N 1
ATOM 1517 C CA . ASN A 1 189 ? -1.272 2.266 -17.561 1.00 82.88 189 ASN A CA 1
ATOM 1518 C C . ASN A 1 189 ? -0.255 1.404 -18.325 1.00 82.88 189 ASN A C 1
ATOM 1520 O O . ASN A 1 189 ? 0.526 1.912 -19.129 1.00 82.88 189 ASN A O 1
ATOM 1524 N N . HIS A 1 190 ? -0.199 0.125 -17.974 1.00 81.62 190 HIS A N 1
ATOM 1525 C CA . HIS A 1 190 ? 0.639 -0.884 -18.588 1.00 81.62 190 HIS A CA 1
ATOM 1526 C C . HIS A 1 190 ? -0.052 -2.240 -18.447 1.00 81.62 190 HIS A C 1
ATOM 1528 O O . HIS A 1 190 ? -0.933 -2.421 -17.605 1.00 81.62 190 HIS A O 1
ATOM 1534 N N . ARG A 1 191 ? 0.405 -3.211 -19.233 1.00 82.12 191 ARG A N 1
ATOM 1535 C CA . ARG A 1 191 ? -0.002 -4.613 -19.100 1.00 82.12 191 ARG A CA 1
ATOM 1536 C C . ARG A 1 191 ? 0.528 -5.210 -17.796 1.00 82.12 191 ARG A C 1
ATOM 1538 O O . ARG A 1 191 ? 1.666 -4.920 -17.417 1.00 82.12 191 ARG A O 1
ATOM 1545 N N . CYS A 1 192 ? -0.272 -6.030 -17.119 1.00 84.50 192 CYS A N 1
ATOM 1546 C CA . CYS A 1 192 ? 0.159 -6.788 -15.942 1.00 84.50 192 CYS A CA 1
ATOM 1547 C C . CYS A 1 192 ? 0.315 -8.261 -16.313 1.00 84.50 192 CYS A C 1
ATOM 1549 O O . CYS A 1 192 ? -0.552 -9.078 -16.027 1.00 84.50 192 CYS A O 1
ATOM 1551 N N . ASP A 1 193 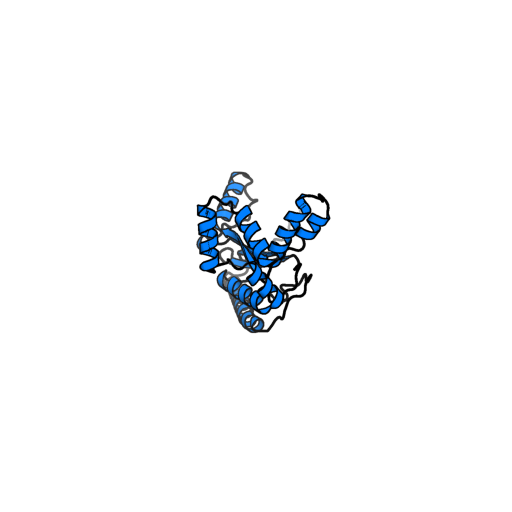? 1.420 -8.577 -16.981 1.00 86.50 193 ASP A N 1
ATOM 1552 C CA . ASP A 1 193 ? 1.832 -9.931 -17.341 1.00 86.50 193 ASP A CA 1
ATOM 1553 C C . ASP A 1 193 ? 3.287 -10.187 -16.919 1.00 86.50 193 ASP A C 1
ATOM 1555 O O . ASP A 1 193 ? 4.013 -9.269 -16.520 1.00 86.50 193 ASP A O 1
ATOM 1559 N N . GLU A 1 194 ? 3.714 -11.450 -16.982 1.00 87.69 194 GLU A N 1
ATOM 1560 C CA . GLU A 1 194 ? 5.073 -11.854 -16.605 1.00 87.69 194 GLU A CA 1
ATOM 1561 C C . GLU A 1 194 ? 6.143 -11.083 -17.391 1.00 87.69 194 GLU A C 1
ATOM 1563 O O . GLU A 1 194 ? 7.160 -10.678 -16.824 1.00 87.69 194 GLU A O 1
ATOM 1568 N N . ASP A 1 195 ? 5.903 -10.811 -18.676 1.00 86.12 195 ASP A N 1
ATOM 1569 C CA . ASP A 1 195 ? 6.829 -10.067 -19.532 1.00 86.12 195 ASP A CA 1
ATOM 1570 C C . ASP A 1 195 ? 7.033 -8.630 -19.034 1.00 86.12 195 ASP A C 1
ATOM 1572 O O . ASP A 1 195 ? 8.173 -8.157 -18.942 1.00 86.12 195 ASP A O 1
ATOM 1576 N N . ALA A 1 196 ? 5.955 -7.935 -18.661 1.00 84.38 196 ALA A N 1
ATOM 1577 C CA . ALA A 1 196 ? 6.017 -6.591 -18.099 1.00 84.38 196 ALA A CA 1
ATOM 1578 C C . ALA A 1 196 ? 6.747 -6.569 -16.747 1.00 84.38 196 ALA A C 1
ATOM 1580 O O . ALA A 1 196 ? 7.539 -5.651 -16.489 1.00 84.38 196 ALA A O 1
ATOM 1581 N N . VAL A 1 197 ? 6.530 -7.583 -15.901 1.00 86.31 197 VAL A N 1
ATOM 1582 C CA . VAL A 1 197 ? 7.251 -7.750 -14.628 1.00 86.31 197 VAL A CA 1
ATOM 1583 C C . VAL A 1 197 ? 8.744 -7.947 -14.889 1.00 86.31 197 VAL A C 1
ATOM 1585 O O . VAL A 1 197 ? 9.559 -7.172 -14.383 1.00 86.31 197 VAL A O 1
ATOM 1588 N N . LEU A 1 198 ? 9.113 -8.908 -15.740 1.00 86.62 198 LEU A N 1
ATOM 1589 C CA . LEU A 1 198 ? 10.504 -9.203 -16.090 1.00 86.62 198 LEU A CA 1
ATOM 1590 C C . LEU A 1 198 ? 11.202 -7.997 -16.723 1.00 86.62 198 LEU A C 1
ATOM 1592 O O . LEU A 1 198 ? 12.362 -7.712 -16.411 1.00 86.62 198 LEU A O 1
ATOM 1596 N N . GLN A 1 199 ? 10.518 -7.263 -17.602 1.00 83.75 199 GLN A N 1
ATOM 1597 C CA . GLN A 1 199 ? 11.058 -6.043 -18.192 1.00 83.75 199 GLN A CA 1
ATOM 1598 C C . GLN A 1 199 ? 11.310 -4.982 -17.118 1.00 83.75 199 GLN A C 1
ATOM 1600 O O . GLN A 1 199 ? 12.395 -4.394 -17.081 1.00 83.75 199 GLN A O 1
ATOM 1605 N N . PHE A 1 200 ? 10.346 -4.745 -16.226 1.00 83.69 200 PHE A N 1
ATOM 1606 C CA . PHE A 1 200 ? 10.507 -3.788 -15.137 1.00 83.69 200 PHE A CA 1
ATOM 1607 C C . PHE A 1 200 ? 11.654 -4.168 -14.202 1.00 83.69 200 PHE A C 1
ATOM 1609 O O . PHE A 1 200 ? 12.440 -3.302 -13.811 1.00 83.69 200 PHE A O 1
ATOM 1616 N N . GLU A 1 201 ? 11.789 -5.449 -13.871 1.00 83.31 201 GLU A N 1
ATOM 1617 C CA . GLU A 1 201 ? 12.889 -5.946 -13.056 1.00 83.31 201 GLU A CA 1
ATOM 1618 C C . GLU A 1 201 ? 14.229 -5.767 -13.758 1.00 83.31 201 GLU A C 1
ATOM 1620 O O . GLU A 1 201 ? 15.152 -5.242 -13.143 1.00 83.31 201 GLU A O 1
ATOM 1625 N N . ARG A 1 202 ? 14.348 -6.086 -15.051 1.00 79.25 202 ARG A N 1
ATOM 1626 C CA . ARG A 1 202 ? 15.583 -5.852 -15.824 1.00 79.25 202 ARG A CA 1
ATOM 1627 C C . ARG A 1 202 ? 15.951 -4.372 -15.899 1.00 79.25 202 ARG A C 1
ATOM 1629 O O . ARG A 1 202 ? 17.118 -4.022 -15.740 1.00 79.25 202 ARG A O 1
ATOM 1636 N N . GLU A 1 203 ? 14.974 -3.496 -16.124 1.00 73.38 203 GLU A N 1
ATOM 1637 C CA . GLU A 1 203 ? 15.191 -2.047 -16.206 1.00 73.38 203 GLU A CA 1
ATOM 1638 C C . GLU A 1 203 ? 15.471 -1.401 -14.840 1.00 73.38 203 GLU A C 1
ATOM 1640 O O . GLU A 1 203 ? 16.174 -0.388 -14.758 1.00 73.38 203 GLU A O 1
ATOM 1645 N N . GLY A 1 204 ? 14.887 -1.953 -13.776 1.00 62.06 204 GLY A N 1
ATOM 1646 C CA . GLY A 1 204 ? 15.003 -1.484 -12.397 1.00 62.06 204 GLY A CA 1
ATOM 1647 C C . GLY A 1 204 ? 16.131 -2.142 -11.604 1.00 62.06 204 GLY A C 1
ATOM 1648 O O . GLY A 1 204 ? 16.471 -1.650 -10.525 1.00 62.06 204 GLY A O 1
ATOM 1649 N N . SER A 1 205 ? 16.720 -3.221 -12.124 1.00 58.00 205 SER A N 1
ATOM 1650 C CA . SER A 1 205 ? 17.815 -3.940 -11.484 1.00 58.00 205 SER A CA 1
ATOM 1651 C C . SER A 1 205 ? 18.997 -3.008 -11.301 1.00 58.00 205 SER A C 1
ATOM 1653 O O . SER A 1 205 ? 19.546 -2.421 -12.239 1.00 58.00 205 SER A O 1
ATOM 1655 N N . ARG A 1 206 ? 19.399 -2.869 -10.042 1.00 58.91 206 ARG A N 1
ATOM 1656 C CA . ARG A 1 206 ? 20.674 -2.270 -9.690 1.00 58.91 206 ARG A CA 1
ATOM 1657 C C . ARG A 1 206 ? 21.760 -3.081 -10.398 1.00 58.91 206 ARG A C 1
ATOM 1659 O O . ARG A 1 206 ? 21.789 -4.302 -10.302 1.00 58.91 206 ARG A O 1
ATOM 1666 N N . ILE A 1 207 ? 22.623 -2.405 -11.155 1.00 65.75 207 ILE A N 1
ATOM 1667 C CA . ILE A 1 207 ? 23.752 -3.077 -11.800 1.00 65.75 207 ILE A CA 1
ATOM 1668 C C . ILE A 1 207 ? 24.736 -3.460 -10.694 1.00 65.75 207 ILE A C 1
ATOM 1670 O O . ILE A 1 207 ? 25.514 -2.619 -10.243 1.00 65.75 207 ILE A O 1
ATOM 1674 N N . ASP A 1 208 ? 24.667 -4.712 -10.252 1.00 62.00 208 ASP A N 1
ATOM 1675 C CA . ASP A 1 208 ? 25.542 -5.269 -9.217 1.00 62.00 208 ASP A CA 1
ATOM 1676 C C . ASP A 1 208 ? 26.712 -6.080 -9.804 1.00 62.00 208 ASP A C 1
ATOM 1678 O O . ASP A 1 208 ? 27.471 -6.700 -9.065 1.00 62.00 208 ASP A O 1
ATOM 1682 N N . ASP A 1 209 ? 26.913 -6.018 -11.127 1.00 73.81 209 ASP A N 1
ATOM 1683 C CA . ASP A 1 209 ? 28.095 -6.571 -11.792 1.00 73.81 209 ASP A CA 1
ATOM 1684 C C . ASP A 1 209 ? 29.378 -5.923 -11.220 1.00 73.81 209 ASP A C 1
ATOM 1686 O O . ASP A 1 209 ? 29.594 -4.712 -11.398 1.00 73.81 209 ASP A O 1
ATOM 1690 N N . PRO A 1 210 ? 30.259 -6.701 -10.555 1.00 76.50 210 PRO A N 1
ATOM 1691 C CA . PRO A 1 210 ? 31.492 -6.190 -9.964 1.00 76.50 210 PRO A CA 1
ATOM 1692 C C . PRO A 1 210 ? 32.413 -5.495 -10.974 1.00 76.50 210 PRO A C 1
ATOM 1694 O O . PRO A 1 210 ? 33.102 -4.539 -10.604 1.00 76.50 210 PRO A O 1
ATOM 1697 N N . ALA A 1 211 ? 32.413 -5.932 -12.237 1.00 79.31 211 ALA A N 1
ATOM 1698 C CA . ALA A 1 211 ? 33.212 -5.339 -13.304 1.00 79.31 211 ALA A CA 1
ATOM 1699 C C . ALA A 1 211 ? 32.647 -3.981 -13.746 1.00 79.31 211 ALA A C 1
ATOM 1701 O O . ALA A 1 211 ? 33.396 -3.025 -13.943 1.00 79.31 211 ALA A O 1
ATOM 1702 N N . VAL A 1 212 ? 31.323 -3.835 -13.831 1.00 79.12 212 VAL A N 1
ATOM 1703 C CA . VAL A 1 212 ? 30.710 -2.529 -14.132 1.00 79.12 212 VAL A CA 1
ATOM 1704 C C . VAL A 1 212 ? 30.889 -1.567 -12.956 1.00 79.12 212 VAL A C 1
ATOM 1706 O O . VAL A 1 212 ? 31.209 -0.390 -13.145 1.00 79.12 212 VAL A O 1
ATOM 1709 N N . LEU A 1 213 ? 30.742 -2.058 -11.724 1.00 82.62 213 LEU A N 1
ATOM 1710 C CA . LEU A 1 213 ? 30.943 -1.255 -10.522 1.00 82.62 213 LEU A CA 1
ATOM 1711 C C . LEU A 1 213 ? 32.401 -0.805 -10.352 1.00 82.62 213 LEU A C 1
ATOM 1713 O O . LEU A 1 213 ? 32.623 0.314 -9.878 1.00 82.62 213 LEU A O 1
ATOM 1717 N N . SER A 1 214 ? 33.391 -1.616 -10.737 1.00 83.12 214 SER A N 1
ATOM 1718 C CA . SER A 1 214 ? 34.806 -1.223 -10.690 1.00 83.12 214 SER A CA 1
ATOM 1719 C C . SER A 1 214 ? 35.104 -0.083 -11.670 1.00 83.12 214 SER A C 1
ATOM 1721 O O . SER A 1 214 ? 35.688 0.921 -11.254 1.00 83.12 214 SER A O 1
ATOM 1723 N N . ILE A 1 215 ? 34.578 -0.158 -12.897 1.00 84.56 215 ILE A N 1
ATOM 1724 C CA . ILE A 1 215 ? 34.677 0.904 -13.912 1.00 84.56 215 ILE A CA 1
ATOM 1725 C C . ILE A 1 215 ? 34.012 2.193 -13.410 1.00 84.56 215 ILE A C 1
ATOM 1727 O O . ILE A 1 215 ? 34.598 3.273 -13.481 1.00 84.56 215 ILE A O 1
ATOM 1731 N N . VAL A 1 216 ? 32.810 2.110 -12.829 1.00 84.12 216 VAL A N 1
ATOM 1732 C CA . VAL A 1 216 ? 32.125 3.286 -12.261 1.00 84.12 216 VAL A CA 1
ATOM 1733 C C . VAL A 1 216 ? 32.932 3.905 -11.113 1.00 84.12 216 VAL A C 1
ATOM 1735 O O . VAL A 1 216 ? 33.011 5.133 -11.013 1.00 84.12 216 VAL A O 1
ATOM 1738 N N . ARG A 1 217 ? 33.548 3.090 -10.246 1.00 87.00 217 ARG A N 1
ATOM 1739 C CA . ARG A 1 217 ? 34.423 3.574 -9.161 1.00 87.00 217 ARG A CA 1
ATOM 1740 C C . ARG A 1 217 ? 35.669 4.269 -9.708 1.00 87.00 217 ARG A C 1
ATOM 1742 O O . ARG A 1 217 ? 36.056 5.300 -9.165 1.00 87.00 217 ARG A O 1
ATOM 1749 N N . GLU A 1 218 ? 36.278 3.734 -10.758 1.00 88.06 218 GLU A N 1
ATOM 1750 C CA . GLU A 1 218 ? 37.435 4.333 -11.427 1.00 88.06 218 GLU A CA 1
ATOM 1751 C C . GLU A 1 218 ? 37.070 5.674 -12.079 1.00 88.06 218 GLU A C 1
ATOM 1753 O O . GLU A 1 218 ? 37.707 6.691 -11.814 1.00 88.06 218 GLU A O 1
ATOM 1758 N N . MET A 1 219 ? 35.955 5.736 -12.809 1.00 85.44 219 MET A N 1
ATOM 1759 C CA . MET A 1 219 ? 35.456 6.986 -13.389 1.00 85.44 219 MET A CA 1
ATOM 1760 C C . MET A 1 219 ? 35.183 8.060 -12.329 1.00 85.44 219 MET A C 1
ATOM 1762 O O . MET A 1 219 ? 35.510 9.229 -12.538 1.00 85.44 219 MET A O 1
ATOM 1766 N N . ARG A 1 220 ? 34.620 7.676 -11.175 1.00 86.69 220 ARG A N 1
ATOM 1767 C CA . ARG A 1 220 ? 34.430 8.594 -10.040 1.00 86.69 220 ARG A CA 1
ATOM 1768 C C . ARG A 1 220 ? 35.758 9.080 -9.463 1.00 86.69 220 ARG A C 1
ATOM 1770 O O . ARG A 1 220 ? 35.861 10.262 -9.150 1.00 86.69 220 ARG A O 1
ATOM 1777 N N . ARG A 1 221 ? 36.772 8.211 -9.354 1.00 89.69 221 ARG A N 1
ATOM 1778 C CA . ARG A 1 221 ? 38.131 8.608 -8.934 1.00 89.69 221 ARG A CA 1
ATOM 1779 C C . ARG A 1 221 ? 38.755 9.620 -9.895 1.00 89.69 221 ARG A C 1
ATOM 1781 O O . ARG A 1 221 ? 39.426 10.536 -9.441 1.00 89.69 221 ARG A O 1
ATOM 1788 N N . HIS A 1 222 ? 38.459 9.523 -11.188 1.00 88.81 222 HIS A N 1
ATOM 1789 C CA . HIS A 1 222 ? 38.857 10.512 -12.198 1.00 88.81 222 HIS A CA 1
ATOM 1790 C C . HIS A 1 222 ? 37.972 11.772 -12.236 1.00 88.81 222 HIS A C 1
ATOM 1792 O O . HIS A 1 222 ? 38.020 12.534 -13.201 1.00 88.81 222 HIS A O 1
ATOM 1798 N N . GLY A 1 223 ? 37.143 12.001 -11.213 1.00 90.00 223 GLY A N 1
ATOM 1799 C CA . GLY A 1 223 ? 36.328 13.209 -11.082 1.00 90.00 223 GLY A CA 1
ATOM 1800 C C . GLY A 1 223 ? 35.122 13.272 -12.021 1.00 90.00 223 GLY A C 1
ATOM 1801 O O . GLY A 1 223 ? 34.501 14.327 -12.136 1.00 90.00 223 GLY A O 1
ATOM 1802 N N . LYS A 1 224 ? 34.757 12.171 -12.696 1.00 89.25 224 LYS A N 1
ATOM 1803 C CA . LYS A 1 224 ? 33.572 12.155 -13.562 1.00 89.25 224 LYS A CA 1
ATOM 1804 C C . LYS A 1 224 ? 32.300 12.259 -12.737 1.00 89.25 224 LYS A C 1
ATOM 1806 O O . LYS A 1 224 ? 32.080 11.519 -11.775 1.00 89.25 224 LYS A O 1
ATOM 1811 N N . THR A 1 225 ? 31.416 13.145 -13.172 1.00 85.50 225 THR A N 1
ATOM 1812 C CA . THR A 1 225 ? 30.112 13.333 -12.544 1.00 85.50 225 THR A CA 1
ATOM 1813 C C . THR A 1 225 ? 29.180 12.152 -12.853 1.00 85.50 225 THR A C 1
ATOM 1815 O O . THR A 1 225 ? 29.290 11.524 -13.913 1.00 85.50 225 THR A O 1
ATOM 1818 N N . PRO A 1 226 ? 28.187 11.856 -11.992 1.00 79.62 226 PRO A N 1
ATOM 1819 C CA . PRO A 1 226 ? 27.211 10.790 -12.244 1.00 79.62 226 PRO A CA 1
ATOM 1820 C C . PRO A 1 226 ? 26.500 10.900 -13.604 1.00 79.62 226 PRO A C 1
ATOM 1822 O O . PRO A 1 226 ? 26.168 9.888 -14.224 1.00 79.62 226 PRO A O 1
ATOM 1825 N N . ARG A 1 227 ? 26.295 12.128 -14.101 1.00 78.19 227 ARG A N 1
ATOM 1826 C CA . ARG A 1 227 ? 25.671 12.394 -15.405 1.00 78.19 227 ARG A CA 1
ATOM 1827 C C . ARG A 1 227 ? 26.573 11.984 -16.573 1.00 78.19 227 ARG A C 1
ATOM 1829 O O . ARG A 1 227 ? 26.071 11.425 -17.547 1.00 78.19 227 ARG A O 1
ATOM 1836 N N . GLU A 1 228 ? 27.880 12.223 -16.477 1.00 77.94 228 GLU A N 1
ATOM 1837 C CA . GLU A 1 228 ? 28.860 11.815 -17.493 1.00 77.94 228 GLU A CA 1
ATOM 1838 C C . GLU A 1 228 ? 29.044 10.299 -17.527 1.00 77.94 228 GLU A C 1
ATOM 1840 O O . GLU A 1 228 ? 29.026 9.711 -18.607 1.00 77.94 228 GLU A O 1
ATOM 1845 N N . ILE A 1 229 ? 29.127 9.661 -16.355 1.00 83.75 229 ILE A N 1
ATOM 1846 C CA . ILE A 1 229 ? 29.223 8.199 -16.227 1.00 83.75 229 ILE A CA 1
ATOM 1847 C C . ILE A 1 229 ? 28.009 7.533 -16.888 1.00 83.75 229 ILE A C 1
ATOM 1849 O O . ILE A 1 229 ? 28.159 6.651 -17.732 1.00 83.75 229 ILE A O 1
ATOM 1853 N N . LYS A 1 230 ? 26.797 8.020 -16.590 1.00 77.62 230 LYS A N 1
ATOM 1854 C CA . LYS A 1 230 ? 25.556 7.518 -17.201 1.00 77.62 230 LYS A CA 1
ATOM 1855 C C . LYS A 1 230 ? 25.528 7.715 -18.722 1.00 77.62 230 LYS A C 1
ATOM 1857 O O . LYS A 1 230 ? 25.036 6.852 -19.445 1.00 77.62 230 LYS A O 1
ATOM 1862 N N . ARG A 1 231 ? 26.046 8.843 -19.221 1.00 75.88 231 ARG A N 1
ATOM 1863 C CA . ARG A 1 231 ? 26.108 9.146 -20.662 1.00 75.88 231 ARG A CA 1
ATOM 1864 C C . ARG A 1 231 ? 27.084 8.228 -21.402 1.00 75.88 231 ARG A C 1
ATOM 1866 O O . ARG A 1 231 ? 26.777 7.801 -22.512 1.00 75.88 231 ARG A O 1
ATOM 1873 N N . LEU A 1 232 ? 28.232 7.930 -20.797 1.00 75.06 232 LEU A N 1
ATOM 1874 C CA . LEU A 1 232 ? 29.235 7.024 -21.360 1.00 75.06 232 LEU A CA 1
ATOM 1875 C C . LEU A 1 232 ? 28.741 5.573 -21.358 1.00 75.06 232 LEU A C 1
ATOM 1877 O O . LEU A 1 232 ? 28.859 4.904 -22.380 1.00 75.06 232 LEU A O 1
ATOM 1881 N N . GLY A 1 233 ? 28.085 5.135 -20.278 1.00 68.62 233 GLY A N 1
ATOM 1882 C CA . GLY A 1 233 ? 27.468 3.807 -20.204 1.00 68.62 233 GLY A CA 1
ATOM 1883 C C . GLY A 1 233 ? 26.419 3.563 -21.296 1.00 68.62 233 GLY A C 1
ATOM 1884 O O . GLY A 1 233 ? 26.437 2.514 -21.932 1.00 68.62 233 GLY A O 1
ATOM 1885 N N . LYS A 1 234 ? 25.557 4.550 -21.590 1.00 62.41 234 LYS A N 1
ATOM 1886 C CA . LYS A 1 234 ? 24.564 4.441 -22.679 1.00 62.41 234 LYS A CA 1
ATOM 1887 C C . LYS A 1 234 ? 25.201 4.287 -24.067 1.00 62.41 234 LYS A C 1
ATOM 1889 O O . LYS A 1 234 ? 24.780 3.431 -24.833 1.00 62.41 234 LYS A O 1
ATOM 1894 N N . ARG A 1 235 ? 26.252 5.062 -24.363 1.00 58.50 235 ARG A N 1
ATOM 1895 C CA . ARG A 1 235 ? 26.954 5.017 -25.661 1.00 58.50 235 ARG A CA 1
ATOM 1896 C C . ARG A 1 235 ? 27.678 3.697 -25.932 1.00 58.50 235 ARG A C 1
ATOM 1898 O O . ARG A 1 235 ? 27.850 3.345 -27.094 1.00 58.50 235 ARG A O 1
ATOM 1905 N N . SER A 1 236 ? 28.132 2.999 -24.892 1.00 55.50 236 SER A N 1
ATOM 1906 C CA . SER A 1 236 ? 28.778 1.689 -25.047 1.00 55.50 236 SER A CA 1
ATOM 1907 C C . SER A 1 236 ? 27.780 0.554 -25.289 1.00 55.50 236 SER A C 1
ATOM 1909 O O . SER A 1 236 ? 28.168 -0.453 -25.870 1.00 55.50 236 SER A O 1
ATOM 1911 N N . MET A 1 237 ? 26.513 0.710 -24.882 1.00 51.28 237 MET A N 1
ATOM 1912 C CA . MET A 1 237 ? 25.466 -0.291 -25.131 1.00 51.28 237 MET A CA 1
ATOM 1913 C C . MET A 1 237 ? 24.791 -0.137 -26.501 1.00 51.28 237 MET A C 1
ATOM 1915 O O . MET A 1 237 ? 24.377 -1.134 -27.063 1.00 51.28 237 MET A O 1
ATOM 1919 N N . GLU A 1 238 ? 24.743 1.069 -27.077 1.00 42.56 238 GLU A N 1
ATOM 1920 C CA . GLU A 1 238 ? 24.213 1.314 -28.439 1.00 42.56 238 GLU A CA 1
ATOM 1921 C C . GLU A 1 238 ? 25.166 0.871 -29.571 1.00 42.56 238 GLU A C 1
ATOM 1923 O O . GLU A 1 238 ? 24.814 0.950 -30.744 1.00 42.56 238 GLU A O 1
ATOM 1928 N N . LYS A 1 239 ? 26.396 0.456 -29.239 1.00 45.59 239 LYS A N 1
ATOM 1929 C CA . LYS A 1 239 ? 27.422 -0.003 -30.196 1.00 45.59 239 LYS A CA 1
ATOM 1930 C C . LYS A 1 239 ? 27.650 -1.522 -30.178 1.00 45.59 239 LYS A C 1
ATOM 1932 O O . LYS A 1 239 ? 28.620 -1.987 -30.775 1.00 45.59 239 LYS A O 1
ATOM 1937 N N . ARG A 1 240 ? 26.805 -2.266 -29.469 1.00 40.19 240 ARG A N 1
ATOM 1938 C CA . ARG A 1 240 ? 26.722 -3.729 -29.510 1.00 40.19 240 ARG A CA 1
ATOM 1939 C C . ARG A 1 240 ? 25.425 -4.123 -30.194 1.00 40.19 240 ARG A C 1
ATOM 1941 O O . ARG A 1 240 ? 25.462 -5.157 -30.886 1.00 40.19 240 ARG A O 1
#

pLDDT: mean 72.46, std 18.03, range [31.62, 97.31]

Sequence (240 aa):
MAVQRNGGSEGHANKSSADKKRDAAETAAEQKRVSELYMEEMSRDFGPVEEGDESFMRNFPTAFVSWETLESALQQYTESTCQVIRKHTTQTTANRNQATQKYLDGFRTPGTFLGSFYPDEMEWYKKVWVCSICRAFNVRARGFQASRSSGSAARRQQETEIKITAQLNPYKQDRDKFYIEVSWSGMHNHRCDEDAVLQFEREGSRIDDPAVLSIVREMRRHGKTPREIKRLGKRSMEKR